Protein AF-A0A380CPN0-F1 (afdb_monomer_lite)

Sequence (236 aa):
MAILFAPNIGWKDKKPVVTLGSAYDQLNDTEKYIRPLQRKGIKVLVSFLGAMQNYNMEEIEKISLQIRQIVVRYGLDGINFDDEYQSYDGIDMPVENNYSYTMLIKRCKELMPDKIVSFYNIGTTPQVANGVTPGDYLDYAWQAYYGSYYAPSVPGLTDKKKLGPGAAWIPAAGGQGGNVTDVYTAENIARRTIQDGYGVMVFYDLTATAQMTWMERVGKALYNDDVITIEDPYRL

InterPro domains:
  IPR001579 Glycosyl hydrolase family 18, active site [PS01095] (76-84)
  IPR017853 Glycoside hydrolase superfamily [SSF51445] (5-208)

Secondary structure (DSSP, 8-state):
-EEEEEEEEEEETTEEEEE--GGGGGGG-HHHHTHHHHHTT--EEEEEEE--SS--HHHHHHHHHHHHHHHHHHT-SEEEEE--S---TTSSPPPP-SSHHHHHHHHHHHH-TTSEEEEEE-SPPP--BTTB-GGGT-SEEEE--TTEE-----TT---GGGEE-EEEEPPPTT--SS-PPPHHHHHHHHHHHHHTT---EEEE---SS--HHHHHHHHHHHHSS-------TT--

Organism: Sphingobacterium spiritivorum (NCBI:txid258)

Structure (mmCIF, N/CA/C/O backbone):
data_AF-A0A380CPN0-F1
#
_entry.id   AF-A0A380CPN0-F1
#
loop_
_atom_site.group_PDB
_atom_site.id
_atom_site.type_symbol
_atom_site.label_atom_id
_atom_site.label_alt_id
_atom_site.label_comp_id
_atom_site.label_asym_id
_atom_site.label_entity_id
_atom_site.label_seq_id
_atom_site.pdbx_PDB_ins_code
_atom_site.Cartn_x
_atom_site.Cartn_y
_atom_site.Cartn_z
_atom_site.occupancy
_atom_site.B_iso_or_equiv
_atom_site.auth_seq_id
_atom_site.auth_comp_id
_atom_site.auth_asym_id
_atom_site.auth_atom_id
_atom_site.pdbx_PDB_model_num
ATOM 1 N N . MET A 1 1 ? 0.080 -1.829 -10.491 1.00 96.06 1 MET A N 1
ATOM 2 C CA . MET A 1 1 ? -0.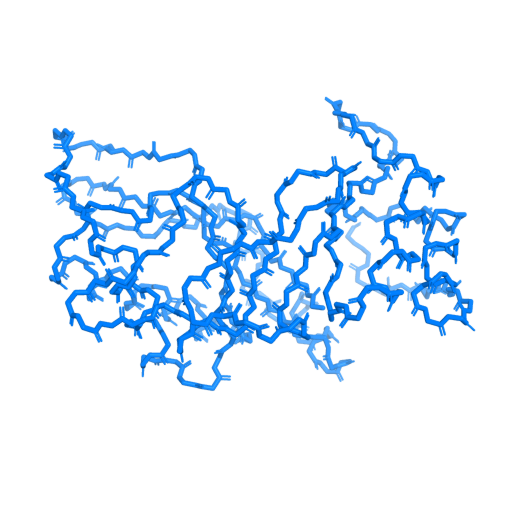679 -0.789 -9.758 1.00 96.06 1 MET A CA 1
ATOM 3 C C . MET A 1 1 ? 0.200 0.447 -9.667 1.00 96.06 1 MET A C 1
ATOM 5 O O . MET A 1 1 ? 1.413 0.281 -9.688 1.00 96.06 1 MET A O 1
ATOM 9 N N . ALA A 1 2 ? -0.381 1.640 -9.590 1.00 96.69 2 ALA A N 1
ATOM 10 C CA . ALA A 1 2 ? 0.321 2.887 -9.284 1.00 96.69 2 ALA A CA 1
ATOM 11 C C . ALA A 1 2 ? -0.183 3.417 -7.935 1.00 96.69 2 ALA A C 1
ATOM 13 O O . ALA A 1 2 ? -1.371 3.285 -7.640 1.00 96.69 2 ALA A O 1
ATOM 14 N N . ILE A 1 3 ? 0.703 3.983 -7.116 1.00 97.19 3 ILE A N 1
ATOM 15 C CA . ILE A 1 3 ? 0.363 4.459 -5.770 1.00 97.19 3 ILE A CA 1
ATOM 16 C C . ILE A 1 3 ? 0.800 5.916 -5.640 1.00 97.19 3 ILE A C 1
ATOM 18 O O . ILE A 1 3 ? 1.970 6.237 -5.822 1.00 97.19 3 ILE A O 1
ATOM 22 N N . LEU A 1 4 ? -0.155 6.790 -5.334 1.00 95.56 4 LEU A N 1
ATOM 23 C CA . LEU A 1 4 ? 0.072 8.200 -5.038 1.00 95.56 4 LEU A CA 1
ATOM 24 C C . LEU A 1 4 ? 0.583 8.318 -3.597 1.00 95.56 4 LEU A C 1
ATOM 26 O O . LEU A 1 4 ? -0.110 7.898 -2.670 1.00 95.56 4 LEU A O 1
ATOM 30 N N . PHE A 1 5 ? 1.783 8.860 -3.412 1.00 93.50 5 PHE A N 1
ATOM 31 C CA . PHE A 1 5 ? 2.477 8.883 -2.123 1.00 93.50 5 PHE A CA 1
ATOM 32 C C . PHE A 1 5 ? 2.781 10.326 -1.677 1.00 93.50 5 PHE A C 1
ATOM 34 O O . PHE A 1 5 ? 3.418 11.064 -2.421 1.00 93.50 5 PHE A O 1
ATOM 41 N N . ALA A 1 6 ? 2.340 10.820 -0.513 1.00 93.25 6 ALA A N 1
ATOM 42 C CA . ALA A 1 6 ? 1.305 10.291 0.389 1.00 93.25 6 ALA A CA 1
ATOM 43 C C . ALA A 1 6 ? 0.586 11.446 1.133 1.00 93.25 6 ALA A C 1
ATOM 45 O O . ALA A 1 6 ? 1.263 12.391 1.543 1.00 93.25 6 ALA A O 1
ATOM 46 N N . PRO A 1 7 ? -0.751 11.427 1.332 1.00 94.25 7 PRO A N 1
ATOM 47 C CA . PRO A 1 7 ? -1.408 12.221 2.367 1.00 94.25 7 PRO A CA 1
ATOM 48 C C . PRO A 1 7 ? -1.082 11.665 3.757 1.00 94.25 7 PRO A C 1
ATOM 50 O O . PRO A 1 7 ? -0.799 10.475 3.908 1.00 94.25 7 PRO A O 1
ATOM 53 N N . ASN A 1 8 ? -1.185 12.507 4.783 1.00 94.94 8 ASN A N 1
ATOM 54 C CA . ASN A 1 8 ? -0.845 12.128 6.150 1.00 94.94 8 ASN A CA 1
ATOM 55 C C . ASN A 1 8 ? -2.067 11.757 6.988 1.00 94.94 8 ASN A C 1
ATOM 57 O O . ASN A 1 8 ? -3.111 12.399 6.877 1.00 94.94 8 ASN A O 1
ATOM 61 N N . ILE A 1 9 ? -1.911 10.767 7.862 1.00 94.62 9 ILE A N 1
ATOM 62 C CA . ILE A 1 9 ? -2.898 10.342 8.859 1.00 94.62 9 ILE A CA 1
ATOM 63 C C . ILE A 1 9 ? -2.332 10.580 10.269 1.00 94.62 9 ILE A C 1
ATOM 65 O O . ILE A 1 9 ? -1.181 10.249 10.552 1.00 94.62 9 ILE A O 1
ATOM 69 N N . GLY A 1 10 ? -3.105 11.212 11.151 1.00 92.69 10 GLY A N 1
ATOM 70 C CA . GLY A 1 10 ? -2.618 11.585 12.482 1.00 92.69 10 GLY A CA 1
ATOM 71 C C . GLY A 1 10 ? -3.649 12.360 13.290 1.00 92.69 10 GLY A C 1
ATOM 72 O O . GLY A 1 10 ? -4.854 12.134 13.143 1.00 92.69 10 GLY A O 1
ATOM 73 N N . TRP A 1 11 ? -3.181 13.284 14.130 1.00 91.44 11 TRP A N 1
ATOM 74 C CA . TRP A 1 11 ? -4.029 14.155 14.944 1.00 91.44 11 TRP A CA 1
ATOM 75 C C . TRP A 1 11 ? -3.772 15.624 14.644 1.00 91.44 11 TRP A C 1
ATOM 77 O O . TRP A 1 11 ? -2.662 16.036 14.326 1.00 91.44 11 TRP A O 1
ATOM 87 N N . LYS A 1 12 ? -4.833 16.418 14.761 1.00 88.75 12 LYS A N 1
ATOM 88 C CA . LYS A 1 12 ? -4.769 17.876 14.793 1.00 88.75 12 LYS A CA 1
ATOM 89 C C . LYS A 1 12 ? -5.867 18.394 15.703 1.00 88.75 12 LYS A C 1
ATOM 91 O O . LYS A 1 12 ? -7.006 17.934 15.615 1.00 88.75 12 LYS A O 1
ATOM 96 N N . ASP A 1 13 ? -5.535 19.333 16.584 1.00 87.00 13 ASP A N 1
ATOM 97 C CA . ASP A 1 13 ? -6.487 19.946 17.522 1.00 87.00 13 ASP A CA 1
ATOM 98 C C . ASP A 1 13 ? -7.316 18.901 18.299 1.00 87.00 13 ASP A C 1
ATOM 100 O O . ASP A 1 13 ? -8.536 19.020 18.447 1.00 87.00 13 ASP A O 1
ATOM 104 N N . LYS A 1 14 ? -6.646 17.841 18.774 1.00 85.06 14 LYS A N 1
ATOM 105 C CA . LYS A 1 14 ? -7.250 16.705 19.496 1.00 85.06 14 LYS A CA 1
ATOM 106 C C . LYS A 1 14 ? -8.240 15.857 18.699 1.00 85.06 14 LYS A C 1
ATOM 108 O O . LYS A 1 14 ? -9.089 15.191 19.287 1.00 85.06 14 LYS A O 1
ATOM 113 N N . LYS A 1 15 ? -8.158 15.870 17.367 1.00 89.75 15 LYS A N 1
ATOM 114 C CA . LYS A 1 15 ? -9.038 15.083 16.495 1.00 89.75 15 LYS A CA 1
ATOM 115 C C . LYS A 1 15 ? -8.236 14.277 15.475 1.00 89.75 15 LYS A C 1
ATOM 117 O O . LYS A 1 15 ? -7.283 14.818 14.917 1.00 89.75 15 LYS A O 1
ATOM 122 N N . PRO A 1 16 ? -8.648 13.030 15.181 1.00 93.06 16 PRO A N 1
ATOM 123 C CA . PRO A 1 16 ? -8.080 12.260 14.083 1.00 93.06 16 PRO A CA 1
ATOM 124 C C . PRO A 1 16 ? -8.346 12.962 12.748 1.00 93.06 16 PRO A C 1
ATOM 126 O O . PRO A 1 16 ? -9.487 13.337 12.447 1.00 93.06 16 PRO A O 1
ATOM 129 N N . VAL A 1 17 ? -7.310 13.123 11.933 1.00 94.62 17 VAL A N 1
ATOM 130 C CA . VAL A 1 17 ? -7.398 13.844 10.661 1.00 94.62 17 VAL A CA 1
ATOM 131 C C . VAL A 1 17 ? -6.584 13.160 9.573 1.00 94.62 17 VAL A C 1
ATOM 133 O O . VAL A 1 17 ? -5.521 12.595 9.831 1.00 94.62 17 VAL A O 1
ATOM 136 N N . VAL A 1 18 ? -7.083 13.263 8.343 1.00 95.44 18 VAL A N 1
ATOM 137 C CA . VAL A 1 18 ? -6.313 12.995 7.131 1.00 95.44 18 VAL A CA 1
ATOM 138 C C . VAL A 1 18 ? -6.002 14.321 6.441 1.00 95.44 18 VAL A C 1
ATOM 140 O O . VAL A 1 18 ? -6.913 15.070 6.088 1.00 95.44 18 VAL A O 1
ATOM 143 N N . THR A 1 19 ? -4.720 14.621 6.242 1.00 93.56 19 THR A N 1
ATOM 144 C CA . THR A 1 19 ? -4.252 15.877 5.638 1.00 93.56 19 THR A CA 1
ATOM 145 C C . THR A 1 19 ? -3.663 15.618 4.259 1.00 93.56 19 THR A C 1
ATOM 147 O O . THR A 1 19 ? -2.769 14.790 4.105 1.00 93.56 19 THR A O 1
ATOM 150 N N . LEU A 1 20 ? -4.136 16.347 3.247 1.00 92.50 20 LEU A N 1
ATOM 151 C CA . LEU A 1 20 ? -3.548 16.331 1.909 1.00 92.50 20 LEU A CA 1
ATOM 152 C C . LEU A 1 20 ? -2.568 17.497 1.784 1.00 92.50 20 LEU A C 1
ATOM 154 O O . LEU A 1 20 ? -2.931 18.641 2.051 1.00 92.50 20 LEU A O 1
ATOM 158 N N . GLY A 1 21 ? -1.339 17.210 1.356 1.00 87.19 21 GLY A N 1
ATOM 159 C CA . GLY A 1 21 ? -0.391 18.251 0.961 1.00 87.19 21 GLY A CA 1
ATOM 160 C C . GLY A 1 21 ? -0.808 18.933 -0.347 1.00 87.19 21 GLY A C 1
ATOM 161 O O . GLY A 1 21 ? -1.547 18.358 -1.146 1.00 87.19 21 GLY A O 1
ATOM 162 N N . SER A 1 22 ? -0.278 20.129 -0.610 1.00 85.94 22 SER A N 1
ATOM 163 C CA . SER A 1 22 ? -0.600 20.924 -1.811 1.00 85.94 22 SER A CA 1
ATOM 164 C C . SER A 1 22 ? -0.268 20.227 -3.136 1.00 85.94 22 SER A C 1
ATOM 166 O O . SER A 1 22 ? -0.878 20.517 -4.161 1.00 85.94 22 SER A O 1
ATOM 168 N N . ALA A 1 23 ? 0.645 19.250 -3.140 1.00 81.06 23 ALA A N 1
ATOM 169 C CA . ALA A 1 23 ? 0.915 18.419 -4.316 1.00 81.06 23 ALA A CA 1
ATOM 170 C C . ALA A 1 23 ? -0.345 17.689 -4.833 1.00 81.06 23 ALA A C 1
ATOM 172 O O . ALA A 1 23 ? -0.479 17.455 -6.033 1.00 81.06 23 ALA A O 1
ATOM 173 N N . TYR A 1 24 ? -1.305 17.386 -3.951 1.00 85.44 24 TYR A N 1
ATOM 174 C CA . TYR A 1 24 ? -2.569 16.745 -4.318 1.00 85.44 24 TYR A CA 1
ATOM 175 C C . TYR A 1 24 ? -3.557 17.705 -4.992 1.00 85.44 24 TYR A C 1
ATOM 177 O O . TYR A 1 24 ? -4.503 17.238 -5.624 1.00 85.44 24 TYR A O 1
ATOM 185 N N . ASP A 1 25 ? -3.338 19.023 -4.939 1.00 83.06 25 ASP A N 1
ATOM 186 C CA . ASP A 1 25 ? -4.214 19.989 -5.612 1.00 83.06 25 ASP A CA 1
ATOM 187 C C . ASP A 1 25 ? -4.191 19.809 -7.134 1.00 83.06 25 ASP A C 1
ATOM 189 O O . ASP A 1 25 ? -5.211 19.996 -7.802 1.00 83.06 25 ASP A O 1
ATOM 193 N N . GLN A 1 26 ? -3.055 19.371 -7.685 1.00 79.12 26 GLN A N 1
ATOM 194 C CA . GLN A 1 26 ? -2.929 19.050 -9.108 1.00 79.12 26 GLN A CA 1
ATOM 195 C C . GLN A 1 26 ? -3.799 17.851 -9.505 1.00 79.12 26 GLN A C 1
ATOM 197 O O . GLN A 1 26 ? -4.295 17.793 -10.629 1.00 79.12 26 GLN A O 1
ATOM 202 N N . LEU A 1 27 ? -4.060 16.927 -8.574 1.00 83.62 27 LEU A N 1
ATOM 203 C CA . LEU A 1 27 ? -4.888 15.744 -8.811 1.00 83.62 27 LEU A CA 1
ATOM 204 C C . LEU A 1 27 ? -6.387 16.056 -8.886 1.00 83.62 27 LEU A C 1
ATOM 206 O O . LEU A 1 27 ? -7.169 15.160 -9.199 1.00 83.62 27 LEU A O 1
ATOM 210 N N . ASN A 1 28 ? -6.808 17.309 -8.662 1.00 87.94 28 ASN A N 1
ATOM 211 C CA . ASN A 1 28 ? -8.177 17.727 -8.977 1.00 87.94 28 ASN A CA 1
ATOM 212 C C . ASN A 1 28 ? -8.496 17.529 -10.473 1.00 87.94 28 ASN A C 1
ATOM 214 O O . ASN A 1 28 ? -9.639 17.223 -10.812 1.00 87.94 28 ASN A O 1
ATOM 218 N N . ASP A 1 29 ? -7.494 17.612 -11.358 1.00 91.62 29 ASP A N 1
ATOM 219 C CA . ASP A 1 29 ? -7.625 17.210 -12.763 1.00 91.62 29 ASP A CA 1
ATOM 220 C C . ASP A 1 29 ? -7.400 15.695 -12.927 1.00 91.62 29 ASP A C 1
ATOM 222 O O . ASP A 1 29 ? -6.393 15.211 -13.455 1.00 91.62 29 ASP A O 1
ATOM 226 N N . THR A 1 30 ? -8.357 14.915 -12.418 1.00 93.75 30 THR A N 1
ATOM 227 C CA . THR A 1 30 ? -8.285 13.444 -12.461 1.00 93.75 30 THR A CA 1
ATOM 228 C C . THR A 1 30 ? -8.258 12.898 -13.892 1.00 93.75 30 THR A C 1
ATOM 230 O O . THR A 1 30 ? -7.653 11.851 -14.130 1.00 93.75 30 THR A O 1
ATOM 233 N N . GLU A 1 31 ? -8.867 13.602 -14.851 1.00 93.94 31 GLU A N 1
ATOM 234 C CA . GLU A 1 31 ? -8.880 13.223 -16.268 1.00 93.94 31 GLU A CA 1
ATOM 235 C C . GLU A 1 31 ? -7.498 13.319 -16.910 1.00 93.94 31 GLU A C 1
ATOM 237 O O . GLU A 1 31 ? -7.186 12.530 -17.804 1.00 93.94 31 GLU A O 1
ATOM 242 N N . LYS A 1 32 ? -6.650 14.222 -16.414 1.00 91.06 32 LYS A N 1
ATOM 243 C CA . LYS A 1 32 ? -5.259 14.333 -16.843 1.00 91.06 32 LYS A CA 1
ATOM 244 C C . LYS A 1 32 ? -4.337 13.330 -16.151 1.00 91.06 32 LYS A C 1
ATOM 246 O O . LYS A 1 32 ? -3.542 12.691 -16.829 1.00 91.06 32 LYS A O 1
ATOM 251 N N . TYR A 1 33 ? -4.428 13.168 -14.828 1.00 90.69 33 TYR A N 1
ATOM 252 C CA . T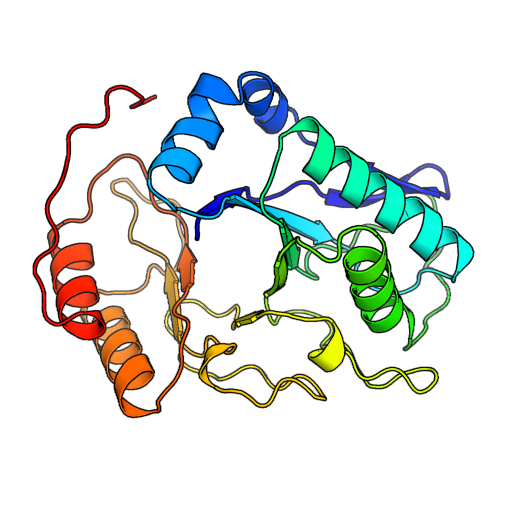YR A 1 33 ? -3.388 12.446 -14.067 1.00 90.69 33 TYR A CA 1
ATOM 253 C C . TYR A 1 33 ? -3.749 11.019 -13.631 1.00 90.69 33 TYR A C 1
ATOM 255 O O . TYR A 1 33 ? -2.854 10.225 -13.355 1.00 90.69 33 TYR A O 1
ATOM 263 N N . ILE A 1 34 ? -5.036 10.664 -13.559 1.00 94.19 34 ILE 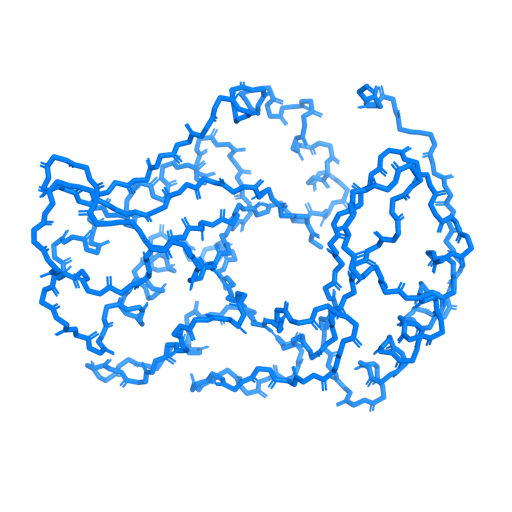A N 1
ATOM 264 C CA . ILE A 1 34 ? -5.484 9.381 -12.980 1.00 94.19 34 ILE A CA 1
ATOM 265 C C . ILE A 1 34 ? -6.179 8.514 -14.031 1.00 94.19 34 ILE A C 1
ATOM 267 O O . ILE A 1 34 ? -5.814 7.355 -14.247 1.00 94.19 34 ILE A O 1
ATOM 271 N N . ARG A 1 35 ? -7.178 9.068 -14.721 1.00 95.69 35 ARG A N 1
ATOM 272 C CA . ARG A 1 35 ? -8.028 8.329 -15.667 1.00 95.69 35 ARG A CA 1
ATOM 273 C C . ARG A 1 35 ? -7.255 7.707 -16.834 1.00 95.69 35 ARG A C 1
ATOM 275 O O . ARG A 1 35 ? -7.623 6.595 -17.215 1.00 95.69 35 ARG A O 1
ATOM 282 N N . PRO A 1 36 ? -6.188 8.318 -17.390 1.00 94.00 36 PRO A N 1
ATOM 283 C CA . PRO A 1 36 ? -5.412 7.680 -18.451 1.00 94.00 36 PRO A CA 1
ATOM 284 C C . PRO A 1 36 ? -4.770 6.359 -18.006 1.00 94.00 36 PRO A C 1
ATOM 286 O O . PRO A 1 36 ? -4.762 5.397 -18.774 1.00 94.00 36 PRO A O 1
ATOM 289 N N . LEU A 1 37 ? -4.307 6.272 -16.753 1.00 94.81 37 LEU A N 1
ATOM 290 C CA . LEU A 1 37 ? -3.768 5.035 -16.177 1.00 94.81 37 LEU A CA 1
ATOM 291 C C . LEU A 1 37 ? -4.876 3.989 -15.996 1.00 94.81 37 LEU A C 1
ATOM 293 O O . LEU A 1 37 ? -4.740 2.850 -16.445 1.00 94.81 37 LEU A O 1
ATOM 297 N N . GLN A 1 38 ? -6.009 4.392 -15.419 1.00 97.25 38 GLN A N 1
ATOM 298 C CA . GLN A 1 38 ? -7.143 3.494 -15.171 1.00 97.25 38 GLN A CA 1
ATOM 299 C C . GLN A 1 38 ? -7.746 2.928 -16.461 1.00 97.25 38 GLN A C 1
ATOM 301 O O . GLN A 1 38 ? -8.064 1.741 -16.517 1.00 97.25 38 GLN A O 1
ATOM 306 N N . ARG A 1 39 ? -7.847 3.733 -17.529 1.00 96.75 39 ARG A N 1
ATOM 307 C CA . ARG A 1 39 ? -8.299 3.283 -18.863 1.00 96.75 39 ARG A CA 1
ATOM 308 C C . ARG A 1 39 ? -7.370 2.232 -19.477 1.00 96.75 39 ARG A C 1
ATOM 310 O O . ARG A 1 39 ? -7.842 1.382 -20.223 1.00 96.75 39 ARG A O 1
ATOM 317 N N . LYS A 1 40 ? -6.078 2.248 -19.129 1.00 95.69 40 LYS A N 1
ATOM 318 C CA . LYS A 1 40 ? -5.097 1.205 -19.486 1.00 95.69 40 LYS A CA 1
ATOM 319 C C . LYS A 1 40 ? -5.151 -0.018 -18.553 1.00 95.69 40 LYS A C 1
ATOM 321 O O . LYS A 1 40 ? -4.323 -0.913 -18.671 1.00 95.69 40 LYS A O 1
ATOM 326 N N . GLY A 1 41 ? -6.095 -0.063 -17.611 1.00 97.38 41 GLY A N 1
ATOM 327 C CA . GLY A 1 41 ? -6.241 -1.145 -16.634 1.00 97.38 41 GLY A CA 1
ATOM 328 C C . GLY A 1 41 ? -5.326 -1.028 -15.409 1.00 97.38 41 GLY A C 1
ATOM 329 O O . GLY A 1 41 ? -5.360 -1.900 -14.539 1.00 97.38 41 GLY A O 1
ATOM 330 N N . ILE A 1 42 ? -4.533 0.043 -15.293 1.00 98.19 42 ILE A N 1
ATOM 331 C CA . ILE A 1 42 ? -3.658 0.268 -14.138 1.00 98.19 42 ILE A CA 1
ATOM 332 C C . ILE A 1 42 ? -4.505 0.790 -12.979 1.00 98.19 42 ILE A C 1
ATOM 334 O O . ILE A 1 42 ? -5.051 1.888 -13.044 1.00 98.19 42 ILE A O 1
ATOM 338 N N . LYS A 1 43 ? -4.583 0.015 -11.895 1.00 98.69 43 LYS A N 1
ATOM 339 C CA . LYS A 1 43 ? -5.217 0.462 -10.648 1.00 98.69 43 LYS A CA 1
ATOM 340 C C . LYS A 1 43 ? -4.389 1.565 -9.999 1.00 98.69 43 LYS A C 1
ATOM 342 O O . LYS A 1 43 ? -3.176 1.384 -9.855 1.00 98.69 43 LYS A O 1
ATOM 347 N N . VAL A 1 44 ? -5.040 2.655 -9.602 1.00 98.50 44 VAL A N 1
ATOM 348 C CA . VAL A 1 44 ? -4.425 3.812 -8.941 1.00 98.50 44 VAL A CA 1
ATOM 349 C C . VAL A 1 44 ? -4.903 3.888 -7.494 1.00 98.50 44 VAL A C 1
ATOM 351 O O . VAL A 1 44 ? -6.092 4.062 -7.232 1.00 98.50 44 VAL A O 1
ATOM 354 N N . LEU A 1 45 ? -3.973 3.743 -6.556 1.00 98.56 45 LEU A N 1
ATOM 355 C CA . LEU A 1 45 ? -4.215 3.795 -5.116 1.00 98.56 45 LEU A CA 1
ATOM 356 C C . LEU A 1 45 ? -3.615 5.080 -4.534 1.00 98.56 45 LEU A C 1
ATOM 358 O O . LEU A 1 45 ? -2.786 5.732 -5.168 1.00 98.56 45 LEU A O 1
ATOM 362 N N . VAL A 1 46 ? -3.984 5.412 -3.301 1.00 97.94 46 VAL A N 1
ATOM 363 C CA . VAL A 1 46 ? -3.307 6.432 -2.486 1.00 97.94 46 VAL A CA 1
ATOM 364 C C . VAL A 1 46 ? -2.711 5.793 -1.235 1.00 97.94 46 VAL A C 1
ATOM 366 O O . VAL A 1 46 ? -3.384 5.005 -0.576 1.00 97.94 46 VAL A O 1
ATOM 369 N N . SER A 1 47 ? -1.456 6.107 -0.919 1.00 97.62 47 SER A N 1
ATOM 370 C CA . SER A 1 47 ? -0.814 5.683 0.328 1.00 97.62 47 SER A CA 1
ATOM 371 C C . SER A 1 47 ? -1.067 6.708 1.420 1.00 97.62 47 SER A C 1
ATOM 373 O O . SER A 1 47 ? -0.777 7.878 1.204 1.00 97.62 47 SER A O 1
ATOM 375 N N . PHE A 1 48 ? -1.573 6.287 2.575 1.00 97.31 48 PHE A N 1
ATOM 376 C CA . PHE A 1 48 ? -1.668 7.123 3.769 1.00 97.31 48 PHE A CA 1
ATOM 377 C C . PHE A 1 48 ? -0.464 6.864 4.664 1.00 97.31 48 PHE A C 1
ATOM 379 O O . PHE A 1 48 ? -0.227 5.717 5.038 1.00 97.31 48 PHE A O 1
ATOM 386 N N . LEU A 1 49 ? 0.262 7.932 4.992 1.00 96.06 49 LEU A N 1
ATOM 387 C CA . LEU A 1 49 ? 1.492 7.904 5.780 1.00 96.06 49 LEU A CA 1
ATOM 388 C C . LEU A 1 49 ? 1.255 8.502 7.168 1.00 96.06 49 LEU A C 1
ATOM 390 O O . LEU A 1 49 ? 0.769 9.632 7.272 1.00 96.06 49 LEU A O 1
ATOM 394 N N . GLY A 1 50 ? 1.599 7.791 8.232 1.00 93.69 50 GLY A N 1
ATOM 395 C CA . GLY A 1 50 ? 1.467 8.307 9.594 1.00 93.69 50 GLY A CA 1
ATOM 396 C C . GLY A 1 50 ? 0.978 7.254 10.570 1.00 93.69 50 GLY A C 1
ATOM 397 O O . GLY A 1 50 ? 1.270 6.075 10.430 1.00 93.69 50 GLY A O 1
ATOM 398 N N . ALA A 1 51 ? 0.219 7.679 11.576 1.00 90.06 51 ALA A N 1
ATOM 399 C CA . ALA A 1 51 ? -0.243 6.772 12.617 1.00 90.06 51 ALA A CA 1
ATOM 400 C C . ALA A 1 51 ? -1.363 5.847 12.138 1.00 90.06 51 ALA A C 1
ATOM 402 O O . ALA A 1 51 ? -2.435 6.302 11.743 1.00 90.06 51 ALA A O 1
ATOM 403 N N . MET A 1 52 ? -1.135 4.539 12.256 1.00 92.00 52 MET A N 1
ATOM 404 C CA . MET A 1 52 ? -2.159 3.510 12.021 1.00 92.00 52 MET A CA 1
ATOM 405 C C . MET A 1 52 ? -2.754 2.944 13.315 1.00 92.00 52 MET A C 1
ATOM 407 O O . MET A 1 52 ? -3.657 2.104 13.278 1.00 92.00 52 MET A O 1
ATOM 411 N N . GLN A 1 53 ? -2.247 3.395 14.465 1.00 90.81 53 GLN A N 1
ATOM 412 C CA . GLN A 1 53 ? -2.585 2.868 15.781 1.00 90.81 53 GLN A CA 1
ATOM 413 C C . GLN A 1 53 ? -3.170 3.917 16.729 1.00 90.81 53 GLN A C 1
ATOM 415 O O . GLN A 1 53 ? -3.188 5.106 16.440 1.00 90.81 53 GLN A O 1
ATOM 420 N N . ASN A 1 54 ? -3.619 3.453 17.897 1.00 92.44 54 ASN A N 1
ATOM 421 C CA . ASN A 1 54 ? -4.018 4.264 19.049 1.00 92.44 54 ASN A CA 1
ATOM 422 C C . ASN A 1 54 ? -5.261 5.140 18.829 1.00 92.44 54 ASN A C 1
ATOM 424 O O . ASN A 1 54 ? -5.496 6.100 19.555 1.00 92.44 54 ASN A O 1
ATOM 428 N N . TYR A 1 55 ? -6.104 4.751 17.872 1.00 94.38 55 TYR A N 1
ATOM 429 C CA . TYR A 1 55 ? -7.454 5.284 17.703 1.00 94.38 55 TYR A CA 1
ATOM 430 C C . TYR A 1 55 ? -8.476 4.435 18.461 1.00 94.38 55 TYR A C 1
ATOM 432 O O . TYR A 1 55 ? -8.418 3.201 18.429 1.00 94.38 55 TYR A O 1
ATOM 440 N N . ASN A 1 56 ? -9.445 5.074 19.108 1.00 95.25 56 ASN A N 1
ATOM 441 C CA . ASN A 1 56 ? -10.645 4.395 19.596 1.00 95.25 56 ASN A CA 1
ATOM 442 C C . ASN A 1 56 ? -11.652 4.154 18.449 1.00 95.25 56 ASN A C 1
ATOM 444 O O . ASN A 1 56 ? -11.500 4.670 17.344 1.00 95.25 56 ASN A O 1
ATOM 448 N N . MET A 1 57 ? -12.714 3.383 18.695 1.00 96.62 57 MET A N 1
ATOM 449 C CA . MET A 1 57 ? -13.685 3.015 17.649 1.00 96.62 57 MET A CA 1
ATOM 450 C C . MET A 1 57 ? -14.391 4.215 16.988 1.00 96.62 57 MET A C 1
ATOM 452 O O . MET A 1 57 ? -14.679 4.169 15.793 1.00 96.62 57 MET A O 1
ATOM 456 N N . GLU A 1 58 ? -14.652 5.295 17.731 1.00 96.69 58 GLU A N 1
ATOM 457 C CA . GLU A 1 58 ? -15.250 6.517 17.177 1.00 96.69 58 GLU A CA 1
ATOM 458 C C . GLU A 1 58 ? -14.256 7.262 16.273 1.00 96.69 58 GLU A C 1
ATOM 460 O O . GLU A 1 58 ? -14.619 7.799 15.226 1.00 96.69 58 GLU A O 1
ATOM 465 N N . GLU A 1 59 ? -12.982 7.286 16.655 1.00 96.69 59 GLU A N 1
ATOM 466 C CA . GLU A 1 59 ? -11.913 7.892 15.863 1.00 96.69 59 GLU A CA 1
ATOM 467 C C . GLU A 1 59 ? -11.627 7.097 14.587 1.00 96.69 59 GLU A C 1
ATOM 469 O O . GLU A 1 59 ? -11.470 7.695 13.521 1.00 96.69 59 GLU A O 1
ATOM 474 N N . ILE A 1 60 ? -11.661 5.764 14.671 1.00 97.94 60 ILE A N 1
ATOM 475 C CA . ILE A 1 60 ? -11.560 4.862 13.517 1.00 97.94 60 ILE A CA 1
ATOM 476 C C . ILE A 1 60 ? -12.688 5.136 12.523 1.00 97.94 60 ILE A C 1
ATOM 478 O O . ILE A 1 60 ? -12.436 5.219 11.321 1.00 97.94 60 ILE A O 1
ATOM 482 N N . GLU A 1 61 ? -13.921 5.330 12.995 1.00 98.25 61 GLU A N 1
ATOM 483 C CA . GLU A 1 61 ? -15.039 5.700 12.122 1.00 98.25 61 GLU A CA 1
ATOM 484 C C . GLU A 1 61 ? -14.755 7.015 11.385 1.00 98.25 61 GLU A C 1
ATOM 486 O O . GLU A 1 61 ? -14.839 7.085 10.156 1.00 98.25 61 GLU A O 1
ATOM 491 N N . LYS A 1 62 ? -14.359 8.056 12.125 1.00 97.94 62 LYS A N 1
ATOM 492 C CA . LYS A 1 62 ? -14.080 9.386 11.563 1.00 97.94 62 LYS A CA 1
ATOM 493 C C . LYS A 1 62 ? -12.956 9.355 10.533 1.00 97.94 62 LYS A C 1
ATOM 495 O O . LYS A 1 62 ? -13.073 9.999 9.490 1.00 97.94 62 LYS A O 1
ATOM 500 N N . ILE A 1 63 ? -11.867 8.643 10.815 1.00 97.62 63 ILE A N 1
ATOM 501 C CA . ILE A 1 63 ? -10.700 8.605 9.930 1.00 97.62 63 ILE A CA 1
ATOM 502 C C . ILE A 1 63 ? -10.975 7.754 8.686 1.00 97.62 63 ILE A C 1
ATOM 504 O O . ILE A 1 63 ? -10.654 8.171 7.574 1.00 97.62 63 ILE A O 1
ATOM 508 N N . SER A 1 64 ? -11.702 6.641 8.832 1.00 98.50 64 SER A N 1
ATOM 509 C CA . SER A 1 64 ? -12.105 5.790 7.702 1.00 98.50 64 SER A CA 1
ATOM 510 C C . SER A 1 64 ? -13.049 6.523 6.742 1.00 98.50 64 SER A C 1
ATOM 512 O O . SER A 1 64 ? -12.951 6.370 5.522 1.00 98.50 64 SER A O 1
ATOM 514 N N . LEU A 1 65 ? -13.942 7.375 7.264 1.00 98.69 65 LEU A N 1
ATOM 515 C CA . LEU A 1 65 ? -14.804 8.225 6.439 1.00 98.69 65 LEU A CA 1
ATOM 516 C C . LEU A 1 65 ? -14.009 9.285 5.662 1.00 98.69 65 LEU A C 1
ATOM 518 O O . LEU A 1 65 ? -14.308 9.508 4.489 1.00 98.69 65 LEU A O 1
ATOM 522 N N . GLN A 1 66 ? -12.991 9.904 6.270 1.00 98.44 66 GLN A N 1
ATOM 523 C CA . GLN A 1 66 ? -12.093 10.846 5.581 1.00 98.44 66 GLN A CA 1
ATOM 524 C C . GLN A 1 66 ? -11.297 10.150 4.467 1.00 98.44 66 GLN A C 1
ATOM 526 O O . GLN A 1 66 ? -11.243 10.646 3.341 1.00 98.44 66 GLN A O 1
ATOM 531 N N . ILE A 1 67 ? -10.763 8.955 4.739 1.00 98.44 67 ILE A N 1
ATOM 532 C CA . ILE A 1 67 ? -10.094 8.111 3.739 1.00 98.44 67 ILE A CA 1
ATOM 533 C C . ILE A 1 67 ? -11.035 7.818 2.563 1.00 98.44 67 ILE A C 1
ATOM 535 O O . ILE A 1 67 ? -10.683 8.055 1.404 1.00 98.44 67 ILE A O 1
ATOM 539 N N . ARG A 1 68 ? -12.268 7.374 2.843 1.00 98.50 68 ARG A N 1
ATOM 540 C CA . ARG A 1 68 ? -13.278 7.123 1.805 1.00 98.50 68 ARG A CA 1
ATOM 541 C C . ARG A 1 68 ? -13.582 8.373 0.985 1.00 98.50 68 ARG A C 1
ATOM 543 O O . ARG A 1 68 ? -13.720 8.274 -0.232 1.00 98.50 68 ARG A O 1
ATOM 550 N N . GLN A 1 69 ? -13.696 9.540 1.618 1.00 97.94 69 GLN A N 1
ATOM 551 C CA . GLN A 1 69 ? -13.946 10.795 0.905 1.00 97.94 69 GLN A CA 1
ATOM 552 C C . GLN A 1 69 ? -12.848 11.094 -0.119 1.00 97.94 69 GLN A C 1
ATOM 554 O O . GLN A 1 69 ? -13.170 11.510 -1.228 1.00 97.94 69 GLN A O 1
ATOM 559 N N . ILE A 1 70 ? -11.579 10.830 0.202 1.00 97.12 70 ILE A N 1
ATOM 560 C CA . ILE A 1 70 ? -10.449 11.015 -0.723 1.00 97.12 70 ILE A CA 1
ATOM 561 C C . ILE A 1 70 ? -10.541 10.039 -1.897 1.00 97.12 70 ILE A C 1
ATOM 563 O O . ILE A 1 70 ? -10.455 10.458 -3.053 1.00 97.12 70 ILE A O 1
ATOM 567 N N . VAL A 1 71 ? -10.779 8.754 -1.615 1.00 98.00 71 VAL A N 1
ATOM 568 C CA . VAL A 1 71 ? -10.934 7.719 -2.652 1.00 98.00 71 VAL A CA 1
ATOM 569 C C . VAL A 1 71 ? -12.075 8.068 -3.606 1.00 98.00 71 VAL A C 1
ATOM 571 O O . VAL A 1 71 ? -11.901 7.999 -4.821 1.00 98.00 71 VAL A O 1
ATOM 574 N N . VAL A 1 72 ? -13.224 8.496 -3.076 1.00 97.50 72 VAL A N 1
ATOM 575 C CA . VAL A 1 72 ? -14.386 8.902 -3.879 1.00 97.50 72 VAL A CA 1
ATOM 576 C C . VAL A 1 72 ? -14.101 10.183 -4.663 1.00 97.50 72 VAL A C 1
ATOM 578 O O . VAL A 1 72 ? -14.376 10.221 -5.860 1.00 97.50 72 VAL A O 1
ATOM 581 N N . ARG A 1 73 ? -13.521 11.211 -4.028 1.00 95.25 73 ARG A N 1
ATOM 582 C CA . ARG A 1 73 ? -13.239 12.517 -4.651 1.00 95.25 73 ARG A CA 1
ATOM 583 C C . ARG A 1 73 ? -12.370 12.384 -5.897 1.00 95.25 73 ARG A C 1
ATOM 585 O O . ARG A 1 73 ? -12.669 13.014 -6.905 1.00 95.25 73 ARG A O 1
ATOM 592 N N . TYR A 1 74 ? -11.318 11.570 -5.833 1.00 96.06 74 TYR A N 1
ATOM 593 C CA . TYR A 1 74 ? -10.395 11.393 -6.958 1.00 96.06 74 TYR A CA 1
ATOM 594 C C . TYR A 1 74 ? -10.737 10.176 -7.839 1.00 96.06 74 TYR A C 1
ATOM 596 O O . TYR A 1 74 ? -10.155 9.983 -8.909 1.00 96.06 74 TYR A O 1
ATOM 604 N N . GLY A 1 75 ? -11.732 9.372 -7.449 1.00 97.00 75 GLY A N 1
ATOM 605 C CA . GLY A 1 75 ? -12.120 8.150 -8.154 1.00 97.00 75 GLY A CA 1
ATOM 606 C C . GLY A 1 75 ? -10.991 7.119 -8.184 1.00 97.00 75 GLY A C 1
ATOM 607 O O . GLY A 1 75 ? -10.649 6.616 -9.252 1.00 97.00 75 GLY A O 1
ATOM 608 N N . LEU A 1 76 ? -10.374 6.864 -7.030 1.00 98.25 76 LEU A N 1
ATOM 609 C CA . LEU A 1 76 ? -9.263 5.923 -6.879 1.00 98.25 76 LEU A CA 1
ATOM 610 C C . LEU A 1 76 ? -9.761 4.473 -6.789 1.00 98.25 76 LEU A C 1
ATOM 612 O O . LEU A 1 76 ? -10.921 4.197 -6.463 1.00 98.25 76 LEU A O 1
ATOM 616 N N . ASP A 1 77 ? -8.861 3.536 -7.069 1.00 98.88 77 ASP A N 1
ATOM 617 C CA . ASP A 1 77 ? -9.116 2.095 -7.003 1.00 98.88 77 ASP A CA 1
ATOM 618 C C . ASP A 1 77 ? -8.872 1.510 -5.607 1.00 98.88 77 ASP A C 1
ATOM 620 O O . ASP A 1 77 ? -9.271 0.376 -5.346 1.00 98.88 77 ASP A O 1
ATOM 624 N N . GLY A 1 78 ? -8.237 2.258 -4.702 1.00 98.75 78 GLY A N 1
ATOM 625 C CA . GLY A 1 78 ? -7.951 1.771 -3.360 1.00 98.75 78 GLY A CA 1
ATOM 626 C C . GLY A 1 78 ? -6.987 2.621 -2.553 1.00 98.75 78 GLY A C 1
ATOM 627 O O . GLY A 1 78 ? -6.671 3.759 -2.909 1.00 98.75 78 GLY A O 1
ATOM 628 N N . ILE A 1 79 ? -6.538 2.034 -1.452 1.00 98.75 79 ILE A N 1
ATOM 629 C CA . ILE A 1 79 ? -5.677 2.651 -0.451 1.00 98.75 79 ILE A CA 1
ATOM 630 C C . ILE A 1 79 ? -4.515 1.726 -0.105 1.00 98.75 79 ILE A C 1
ATOM 632 O O . ILE A 1 79 ? -4.650 0.503 -0.154 1.00 98.75 79 ILE A O 1
ATOM 636 N N . ASN A 1 80 ? -3.403 2.328 0.291 1.00 98.62 80 ASN A N 1
ATOM 637 C CA . ASN A 1 80 ? -2.283 1.670 0.939 1.00 98.62 80 ASN A CA 1
ATOM 638 C C . ASN A 1 80 ? -2.054 2.312 2.312 1.00 98.62 80 ASN A C 1
ATOM 640 O O . ASN A 1 80 ? -2.149 3.531 2.432 1.00 98.62 80 ASN A O 1
ATOM 644 N N . PHE A 1 81 ? -1.753 1.517 3.331 1.00 98.31 81 PHE A N 1
ATOM 645 C CA . PHE A 1 81 ? -1.341 2.026 4.637 1.00 98.31 81 PHE A CA 1
ATOM 646 C C . PHE A 1 81 ? 0.168 1.896 4.825 1.00 98.31 81 PHE A C 1
ATOM 648 O O . PHE A 1 81 ? 0.740 0.847 4.516 1.00 98.31 81 PHE A O 1
ATOM 655 N N . ASP A 1 82 ? 0.775 2.962 5.338 1.00 97.19 82 ASP A N 1
ATOM 656 C CA . ASP A 1 82 ? 2.199 3.096 5.624 1.00 97.19 82 ASP A CA 1
ATOM 657 C C . ASP A 1 82 ? 2.399 3.692 7.034 1.00 97.19 82 ASP A C 1
ATOM 659 O O . ASP A 1 82 ? 2.160 4.882 7.264 1.00 97.19 82 ASP A O 1
ATOM 663 N N . ASP A 1 83 ? 2.747 2.836 8.002 1.00 94.94 83 ASP A N 1
ATOM 664 C CA . ASP A 1 83 ? 2.846 3.181 9.431 1.00 94.94 83 ASP A CA 1
ATOM 665 C C . ASP A 1 83 ? 4.229 3.748 9.793 1.00 94.94 83 ASP A C 1
ATOM 667 O O . ASP A 1 83 ? 4.952 3.212 10.635 1.00 94.94 83 ASP A O 1
ATOM 671 N N . GLU A 1 84 ? 4.611 4.838 9.131 1.00 93.00 84 GLU A N 1
ATOM 672 C CA . GLU A 1 84 ? 5.834 5.593 9.407 1.00 93.00 84 GLU A CA 1
ATOM 673 C C . GLU A 1 84 ? 5.519 7.057 9.737 1.00 93.00 84 GLU A C 1
ATOM 675 O O . GLU A 1 84 ? 4.501 7.609 9.327 1.00 93.00 84 GLU A O 1
ATOM 680 N N . TYR A 1 85 ? 6.429 7.714 10.463 1.00 88.75 85 TYR A N 1
ATOM 681 C CA . TYR A 1 85 ? 6.353 9.151 10.776 1.00 88.75 85 TYR A CA 1
ATOM 682 C C . TYR A 1 85 ? 5.075 9.572 11.522 1.00 88.75 85 TYR A C 1
ATOM 684 O O . TYR A 1 85 ? 4.475 10.608 11.230 1.00 88.75 85 TYR A O 1
ATOM 692 N N . GLN A 1 86 ? 4.664 8.769 12.506 1.00 81.69 86 GLN A N 1
ATOM 693 C CA . GLN A 1 86 ? 3.514 9.066 13.359 1.00 81.69 86 GLN A CA 1
ATOM 694 C C . GLN A 1 86 ? 3.639 10.464 13.993 1.00 81.69 86 GLN A C 1
ATOM 696 O O . GLN A 1 86 ? 4.654 10.790 14.610 1.00 81.69 86 GLN A O 1
ATOM 701 N N . SER A 1 87 ? 2.592 11.280 13.858 1.00 75.88 87 SER A N 1
ATOM 702 C CA . SER A 1 87 ? 2.487 12.607 14.472 1.00 75.88 87 SER A CA 1
ATOM 703 C C . SER A 1 87 ? 1.235 12.667 15.340 1.00 75.88 87 SER A C 1
ATOM 705 O O . SER A 1 87 ? 0.129 12.368 14.886 1.00 75.88 87 SER A O 1
ATOM 707 N N . TYR A 1 88 ? 1.431 13.070 16.593 1.00 78.81 88 TYR A N 1
ATOM 708 C CA . TYR A 1 88 ? 0.406 13.197 17.629 1.00 78.81 88 TYR A CA 1
ATOM 709 C C . TYR A 1 88 ? 0.138 14.678 17.948 1.00 78.81 88 TYR A C 1
ATOM 711 O O . TYR A 1 88 ? -0.039 15.069 19.102 1.00 78.81 88 TYR A O 1
ATOM 719 N N . ASP A 1 89 ? 0.158 15.531 16.920 1.00 76.50 89 ASP A N 1
ATOM 720 C CA . ASP A 1 89 ? 0.135 16.982 17.085 1.00 76.50 89 ASP A CA 1
ATOM 721 C C . ASP A 1 89 ? -1.115 17.458 17.848 1.00 76.50 89 ASP A C 1
ATOM 723 O O . ASP A 1 89 ? -2.268 17.280 17.440 1.00 76.50 89 ASP A O 1
ATOM 727 N N . GLY A 1 90 ? -0.873 18.121 18.981 1.00 67.00 90 GLY A N 1
ATOM 728 C CA . GLY A 1 90 ? -1.918 18.720 19.808 1.00 67.00 90 GLY A CA 1
ATOM 729 C C . GLY A 1 90 ? -2.634 17.759 20.764 1.00 67.00 90 GLY A C 1
ATOM 730 O O . GLY A 1 90 ? -3.623 18.179 21.373 1.00 67.00 90 GLY A O 1
ATOM 731 N N . ILE A 1 91 ? -2.155 16.520 20.932 1.00 71.62 91 ILE A N 1
ATOM 732 C CA . ILE A 1 91 ? -2.586 15.592 21.994 1.00 71.62 91 ILE A CA 1
ATOM 733 C C . ILE A 1 91 ? -1.408 15.148 22.867 1.00 71.62 91 ILE A C 1
ATOM 735 O O . ILE A 1 91 ? -0.257 15.182 22.440 1.00 71.62 91 ILE A O 1
ATOM 739 N N . ASP A 1 92 ? -1.712 14.700 24.087 1.00 78.56 92 ASP A N 1
ATOM 740 C CA . ASP A 1 92 ? -0.809 13.795 24.803 1.00 78.56 92 ASP A CA 1
ATOM 741 C C . ASP A 1 92 ? -0.737 12.463 24.044 1.00 78.56 92 ASP A C 1
ATOM 743 O O . ASP A 1 92 ? -1.636 12.158 23.255 1.00 78.56 92 ASP A O 1
ATOM 747 N N . MET A 1 93 ? 0.303 11.658 24.293 1.00 80.62 93 MET A N 1
ATOM 748 C CA . MET A 1 93 ? 0.411 10.322 23.696 1.00 80.62 93 MET A CA 1
ATOM 749 C C . MET A 1 93 ? -0.924 9.574 23.841 1.00 80.62 93 MET A C 1
ATOM 751 O O . MET A 1 93 ? -1.425 9.442 24.965 1.00 80.62 93 MET A O 1
ATOM 755 N N . PRO A 1 94 ? -1.534 9.128 22.729 1.00 80.19 94 PRO A N 1
ATOM 756 C CA . PRO A 1 94 ? -2.828 8.478 22.797 1.00 80.19 94 PRO A CA 1
ATOM 757 C C . PRO A 1 94 ? -2.717 7.158 23.553 1.00 80.19 94 PRO A C 1
ATOM 759 O O . PRO A 1 94 ? -1.653 6.544 23.634 1.00 80.19 94 PRO A O 1
ATOM 762 N N . VAL A 1 95 ? -3.843 6.719 24.115 1.00 86.00 95 VAL A N 1
ATOM 763 C CA . VAL A 1 95 ? -3.895 5.464 24.865 1.00 86.00 95 VAL A CA 1
ATOM 764 C C . VAL A 1 95 ? -3.568 4.312 23.923 1.00 86.00 95 VAL A C 1
ATOM 766 O O . VAL A 1 95 ? -4.292 4.063 22.954 1.00 86.00 95 VAL A O 1
ATOM 769 N N . GLU A 1 96 ? -2.487 3.607 24.244 1.00 90.44 96 GLU A N 1
ATOM 770 C CA . GLU A 1 96 ? -2.037 2.465 23.465 1.00 90.44 96 GLU A CA 1
ATOM 771 C C . GLU A 1 96 ? -3.130 1.409 23.354 1.00 90.44 96 GLU A C 1
ATOM 773 O O . GLU A 1 96 ? -3.796 1.04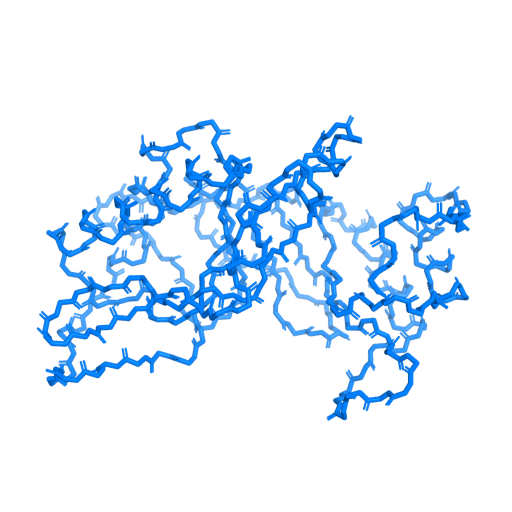7 24.331 1.00 90.44 96 GLU A O 1
ATOM 778 N N . ASN A 1 97 ? -3.310 0.886 22.145 1.00 92.56 97 ASN A N 1
ATOM 779 C CA . ASN A 1 97 ? -4.173 -0.260 21.941 1.00 92.56 97 ASN A CA 1
ATOM 780 C C . ASN A 1 97 ? -3.694 -1.143 20.787 1.00 92.56 97 ASN A C 1
ATOM 782 O O . ASN A 1 97 ? -3.110 -0.682 19.812 1.00 92.56 97 ASN A O 1
ATOM 786 N N . ASN A 1 98 ? -3.989 -2.437 20.887 1.00 92.19 98 ASN A N 1
ATOM 787 C CA . ASN A 1 98 ? -3.562 -3.446 19.918 1.00 92.19 98 ASN A CA 1
ATOM 788 C C . ASN A 1 98 ? -4.623 -3.772 18.851 1.00 92.19 98 ASN A C 1
ATOM 790 O O . ASN A 1 98 ? -4.397 -4.651 18.022 1.00 92.19 98 ASN A O 1
ATOM 794 N N . TYR A 1 99 ? -5.778 -3.097 18.871 1.00 96.12 99 TYR A N 1
ATOM 795 C CA . TYR A 1 99 ? -6.899 -3.392 17.973 1.00 96.12 99 TYR A CA 1
ATOM 796 C C . TYR A 1 99 ? -7.062 -2.377 16.842 1.00 96.12 99 TYR A C 1
ATOM 798 O O . TYR A 1 99 ? -7.609 -2.720 15.795 1.00 96.12 99 TYR A O 1
ATOM 806 N N . SER A 1 100 ? -6.615 -1.136 17.042 1.00 96.44 100 SER A N 1
ATOM 807 C CA . SER A 1 100 ? -6.909 0.004 16.164 1.00 96.44 100 SER A CA 1
ATOM 808 C C . SER A 1 100 ? -6.570 -0.251 14.705 1.00 96.44 100 SER A C 1
ATOM 810 O O . SER A 1 100 ? -7.438 -0.053 13.860 1.00 96.44 100 SER A O 1
ATOM 812 N N . TYR A 1 101 ? -5.373 -0.758 14.404 1.00 97.44 101 TYR A N 1
ATOM 813 C CA . TYR A 1 101 ? -4.967 -0.950 13.013 1.00 97.44 101 TYR A CA 1
ATOM 814 C C . TYR A 1 101 ? -5.849 -1.984 12.290 1.00 97.44 101 TYR A C 1
ATOM 816 O O . TYR A 1 101 ? -6.391 -1.725 11.216 1.00 97.44 101 TYR A O 1
ATOM 824 N N . THR A 1 102 ? -6.094 -3.136 12.912 1.00 98.50 102 THR A N 1
ATOM 825 C CA . THR A 1 102 ? -6.972 -4.171 12.341 1.00 98.50 102 THR A CA 1
ATOM 826 C C . THR A 1 102 ? -8.403 -3.672 12.173 1.00 98.50 102 THR A C 1
ATOM 828 O O . THR A 1 102 ? -9.037 -3.930 11.148 1.00 98.50 102 THR A O 1
ATOM 831 N N . MET A 1 103 ? -8.908 -2.904 13.140 1.00 98.62 103 MET A N 1
ATOM 832 C CA . MET A 1 103 ? -10.244 -2.320 13.057 1.00 98.62 103 MET A CA 1
ATOM 833 C C . MET A 1 103 ? -10.334 -1.212 11.996 1.00 98.62 103 MET A C 1
ATOM 835 O O . MET A 1 103 ? -11.361 -1.118 11.325 1.00 98.62 103 MET A O 1
ATOM 839 N N . LEU A 1 104 ? -9.269 -0.435 11.777 1.00 98.50 104 LEU A N 1
ATOM 840 C CA . LEU A 1 104 ? -9.158 0.550 10.695 1.00 98.50 104 LEU A CA 1
ATOM 841 C C . LEU A 1 104 ? -9.178 -0.121 9.317 1.00 98.50 104 LEU A C 1
ATOM 843 O O . LEU A 1 104 ? -9.980 0.258 8.464 1.00 98.50 104 LEU A O 1
ATOM 847 N N . ILE A 1 105 ? -8.363 -1.160 9.116 1.00 98.75 105 ILE A N 1
ATOM 848 C CA . ILE A 1 105 ? -8.342 -1.957 7.877 1.00 98.75 105 ILE A CA 1
ATOM 849 C C . ILE A 1 105 ? -9.737 -2.511 7.585 1.00 98.75 105 ILE A C 1
ATOM 851 O O . ILE A 1 105 ? -10.280 -2.294 6.497 1.00 98.75 105 ILE A O 1
ATOM 855 N N . LYS A 1 106 ? -10.340 -3.182 8.576 1.00 98.81 106 LYS A N 1
ATOM 856 C CA . LYS A 1 106 ? -11.697 -3.722 8.470 1.00 98.81 106 LYS A CA 1
ATOM 857 C C . LYS A 1 106 ? -12.686 -2.631 8.079 1.00 98.81 106 LYS A C 1
ATOM 859 O O . LYS A 1 106 ? -13.455 -2.812 7.135 1.00 98.81 106 LYS A O 1
ATOM 864 N N . ARG A 1 107 ? -12.662 -1.492 8.775 1.00 98.81 107 ARG A N 1
ATOM 865 C CA . ARG A 1 107 ? -13.650 -0.437 8.557 1.00 98.81 107 ARG A CA 1
ATOM 866 C C . ARG A 1 107 ? -13.519 0.207 7.179 1.00 98.81 107 ARG A C 1
ATOM 868 O O . ARG A 1 107 ? -14.536 0.410 6.516 1.00 98.81 107 ARG A O 1
ATOM 875 N N . CYS A 1 108 ? -12.300 0.470 6.714 1.00 98.75 108 CYS A N 1
ATOM 876 C CA . CYS A 1 108 ? -12.060 0.960 5.357 1.00 98.75 108 CYS A CA 1
ATOM 877 C C . CYS A 1 108 ? -12.563 -0.024 4.295 1.00 98.75 108 CYS A C 1
ATOM 879 O O . CYS A 1 108 ? -13.228 0.404 3.350 1.00 98.75 108 CYS A O 1
ATOM 881 N N . LYS A 1 109 ? -12.315 -1.329 4.468 1.00 98.75 109 LYS A N 1
ATOM 882 C CA . LYS A 1 109 ? -12.824 -2.361 3.554 1.00 98.75 109 LYS A CA 1
ATOM 883 C C . LYS A 1 109 ? -14.355 -2.432 3.558 1.00 98.75 109 LYS A C 1
ATOM 885 O O . LYS A 1 109 ? -14.954 -2.511 2.495 1.00 98.75 109 LYS A O 1
ATOM 890 N N . GLU A 1 110 ? -15.010 -2.341 4.714 1.00 98.75 110 GLU A N 1
ATOM 891 C CA . GLU A 1 110 ? -16.482 -2.326 4.797 1.00 98.75 110 GLU A CA 1
ATOM 892 C C . GLU A 1 110 ? -17.110 -1.093 4.139 1.00 98.75 110 GLU A C 1
ATOM 894 O O . GLU A 1 110 ? -18.167 -1.183 3.517 1.00 98.75 110 GLU A O 1
ATOM 899 N N . LEU A 1 111 ? -16.468 0.069 4.274 1.00 98.81 111 LEU A N 1
ATOM 900 C CA . LEU A 1 111 ? -16.913 1.316 3.650 1.00 98.81 111 LEU A CA 1
ATOM 901 C C . LEU A 1 111 ? -16.695 1.341 2.130 1.00 98.81 111 LEU A C 1
ATOM 903 O O . LEU A 1 111 ? -17.328 2.143 1.435 1.00 98.81 111 LEU A O 1
ATOM 907 N N . MET A 1 112 ? -15.774 0.517 1.630 1.00 98.69 112 MET A N 1
ATOM 908 C CA . MET A 1 112 ? -15.314 0.493 0.243 1.00 98.69 112 MET A CA 1
ATOM 909 C C . MET A 1 112 ? -15.040 -0.953 -0.221 1.00 98.69 112 MET A C 1
ATOM 911 O O . MET A 1 112 ? -13.896 -1.295 -0.533 1.00 98.69 112 MET A O 1
ATOM 915 N N . PRO A 1 113 ? -16.063 -1.828 -0.258 1.00 98.56 113 PRO A N 1
ATOM 916 C CA . PRO A 1 113 ? -15.873 -3.267 -0.464 1.00 98.56 113 PRO A CA 1
ATOM 917 C C . PRO A 1 113 ? -15.310 -3.621 -1.847 1.00 98.56 113 PRO A C 1
ATOM 919 O O . PRO A 1 113 ? -14.689 -4.669 -2.007 1.00 98.56 113 PRO A O 1
ATOM 922 N N . ASP A 1 114 ? -15.501 -2.749 -2.837 1.00 98.31 114 ASP A N 1
ATOM 923 C CA . ASP A 1 114 ? -14.990 -2.879 -4.204 1.00 98.31 114 ASP A CA 1
ATOM 924 C C . ASP A 1 114 ? -13.558 -2.345 -4.381 1.00 98.31 114 ASP A C 1
ATOM 926 O O . ASP A 1 114 ? -12.973 -2.501 -5.454 1.00 98.31 114 ASP A O 1
ATOM 930 N N . LYS A 1 115 ? -12.997 -1.687 -3.359 1.00 98.81 115 LYS A N 1
ATOM 931 C CA . LYS A 1 115 ? -11.688 -1.028 -3.426 1.00 98.81 115 LYS A CA 1
ATOM 932 C C . LYS A 1 115 ? -10.589 -1.887 -2.834 1.00 98.81 115 LYS A C 1
ATOM 934 O O . LYS A 1 115 ? -10.813 -2.659 -1.901 1.00 98.81 115 LYS A O 1
ATOM 939 N N . ILE A 1 116 ? -9.383 -1.702 -3.359 1.00 98.94 116 ILE A N 1
ATOM 940 C CA . ILE A 1 116 ? -8.175 -2.343 -2.847 1.00 98.94 116 ILE A CA 1
ATOM 941 C C . ILE A 1 116 ? -7.795 -1.709 -1.501 1.00 98.94 116 ILE A C 1
ATOM 943 O O . ILE A 1 116 ? -7.797 -0.487 -1.363 1.00 98.94 116 ILE A O 1
ATOM 947 N N . VAL A 1 117 ? -7.443 -2.532 -0.521 1.00 98.88 117 VAL A N 1
ATOM 948 C CA . VAL A 1 117 ? -6.828 -2.144 0.749 1.00 98.88 117 VAL A CA 1
ATOM 949 C C . VAL A 1 117 ? -5.529 -2.929 0.875 1.00 98.88 117 VAL A C 1
ATOM 951 O O . VAL A 1 117 ? -5.544 -4.162 0.936 1.00 98.88 117 VAL A O 1
ATOM 954 N N . SER A 1 118 ? -4.404 -2.221 0.884 1.00 98.81 118 SER A N 1
ATOM 955 C CA . SER A 1 118 ? -3.076 -2.820 0.978 1.00 98.81 118 SER A CA 1
ATOM 956 C C . SER A 1 118 ? -2.258 -2.286 2.147 1.00 98.81 118 SER A C 1
ATOM 958 O O . SER A 1 118 ? -2.542 -1.220 2.695 1.00 98.81 118 SER A O 1
ATOM 960 N N . PHE A 1 119 ? -1.226 -3.041 2.512 1.00 98.44 119 PHE A N 1
ATOM 961 C CA . PHE A 1 119 ? -0.309 -2.707 3.595 1.00 98.44 119 PHE A CA 1
ATOM 962 C C . PHE A 1 119 ? 1.146 -2.709 3.115 1.00 98.44 119 PHE A C 1
ATOM 964 O O . PHE A 1 119 ? 1.648 -3.726 2.624 1.00 98.44 119 PHE A O 1
ATOM 971 N N . TYR A 1 120 ? 1.826 -1.581 3.307 1.00 97.94 120 TYR A N 1
ATOM 972 C CA . TYR A 1 120 ? 3.275 -1.468 3.217 1.00 97.94 120 TYR A CA 1
ATOM 973 C C . TYR A 1 120 ? 3.872 -1.912 4.555 1.00 97.94 120 TYR A C 1
ATOM 975 O O . TYR A 1 120 ? 3.709 -1.239 5.566 1.00 97.94 120 TYR A O 1
ATOM 983 N N . ASN A 1 121 ? 4.476 -3.102 4.579 1.00 97.12 121 ASN A N 1
ATOM 984 C CA . ASN A 1 121 ? 4.848 -3.835 5.788 1.00 97.12 121 ASN A CA 1
ATOM 985 C C . ASN A 1 121 ? 6.068 -3.231 6.493 1.00 97.12 121 ASN A C 1
ATOM 987 O O . ASN A 1 121 ? 7.179 -3.763 6.415 1.00 97.12 121 ASN A O 1
ATOM 991 N N . ILE A 1 122 ? 5.808 -2.131 7.187 1.00 94.94 122 ILE A N 1
ATOM 992 C CA . ILE A 1 122 ? 6.692 -1.391 8.081 1.00 94.94 122 ILE A CA 1
ATOM 993 C C . ILE A 1 122 ? 5.876 -0.872 9.269 1.00 94.94 122 ILE A C 1
ATOM 995 O O . ILE A 1 122 ? 4.643 -0.888 9.238 1.00 94.94 122 ILE A O 1
ATOM 999 N N . GLY A 1 123 ? 6.566 -0.460 10.331 1.00 93.38 123 GLY A N 1
ATOM 1000 C CA . GLY A 1 123 ? 5.919 -0.067 11.575 1.00 93.38 123 GLY A CA 1
ATOM 1001 C C . GLY A 1 123 ? 5.164 -1.241 12.188 1.00 93.38 123 GLY A C 1
ATOM 1002 O O . GLY A 1 123 ? 5.686 -2.355 12.307 1.00 93.38 123 GLY A O 1
ATOM 1003 N N . THR A 1 124 ? 3.924 -1.001 12.588 1.00 92.06 124 THR A N 1
ATOM 1004 C CA . THR A 1 124 ? 3.110 -2.009 13.253 1.00 92.06 124 THR A CA 1
ATOM 1005 C C . THR A 1 124 ? 2.484 -2.973 12.258 1.00 92.06 124 THR A C 1
ATOM 1007 O O . THR A 1 124 ? 1.653 -2.596 11.444 1.00 92.06 124 THR A O 1
ATOM 1010 N N . THR A 1 125 ? 2.754 -4.269 12.385 1.00 94.69 125 THR A N 1
ATOM 1011 C CA . THR A 1 125 ? 1.965 -5.279 11.668 1.00 94.69 125 THR A CA 1
ATOM 1012 C C . THR A 1 125 ? 0.581 -5.447 12.321 1.00 94.69 125 THR A C 1
ATOM 1014 O O . THR A 1 125 ? 0.525 -5.757 13.516 1.00 94.69 125 THR A O 1
ATOM 1017 N N . PRO A 1 126 ? -0.539 -5.332 11.578 1.00 96.81 126 PRO A N 1
ATOM 1018 C CA . PRO A 1 126 ? -1.875 -5.546 12.132 1.00 96.81 126 PRO A CA 1
ATOM 1019 C C . PRO A 1 126 ? -2.031 -6.985 12.651 1.00 96.81 126 PRO A C 1
ATOM 1021 O O . PRO A 1 126 ? -1.626 -7.941 11.989 1.00 96.81 126 PRO A O 1
ATOM 1024 N N . GLN A 1 127 ? -2.620 -7.142 13.840 1.00 97.12 127 GLN A N 1
ATOM 1025 C CA . GLN A 1 127 ? -2.779 -8.429 14.533 1.00 97.12 127 GLN A CA 1
ATOM 1026 C C . GLN A 1 127 ? -4.248 -8.847 14.645 1.00 97.12 127 GLN A C 1
ATOM 1028 O O . GLN A 1 127 ? -5.152 -8.033 14.474 1.00 97.12 127 GLN A O 1
ATOM 1033 N N . VAL A 1 128 ? -4.512 -10.116 14.966 1.00 98.25 128 VAL A N 1
ATOM 1034 C CA . VAL A 1 128 ? -5.879 -10.543 15.303 1.00 98.25 128 VAL A CA 1
ATOM 1035 C C . VAL A 1 128 ? -6.351 -9.777 16.539 1.00 98.25 128 VAL A C 1
ATOM 1037 O O . VAL A 1 128 ? -5.696 -9.815 17.579 1.00 98.25 128 VAL A O 1
ATOM 1040 N N . ALA A 1 129 ? -7.488 -9.093 16.435 1.00 97.44 129 ALA A N 1
ATOM 1041 C CA . ALA A 1 129 ? -8.035 -8.285 17.519 1.00 97.44 129 ALA A CA 1
ATOM 1042 C C . ALA A 1 129 ? -9.563 -8.294 17.483 1.00 97.44 129 ALA A C 1
ATOM 1044 O O . ALA A 1 129 ? -10.157 -8.251 16.412 1.00 97.44 129 ALA A O 1
ATOM 1045 N N . ASN A 1 130 ? -10.215 -8.358 18.648 1.00 96.06 130 ASN A N 1
ATOM 1046 C CA . ASN A 1 130 ? -11.681 -8.385 18.768 1.00 96.06 130 ASN A CA 1
ATOM 1047 C C . ASN A 1 130 ? -12.364 -9.453 17.881 1.00 96.06 130 ASN A C 1
ATOM 1049 O O . ASN A 1 130 ? -13.444 -9.225 17.343 1.00 96.06 130 ASN A O 1
ATOM 1053 N N . GLY A 1 131 ? -11.717 -10.613 17.700 1.00 97.50 131 GLY A N 1
ATOM 1054 C CA . GLY A 1 131 ? -12.204 -11.689 16.826 1.00 97.50 131 GLY A CA 1
ATOM 1055 C C . GLY A 1 131 ? -12.082 -11.407 15.321 1.00 97.50 131 GLY A C 1
ATOM 1056 O O . GLY A 1 131 ? -12.585 -12.189 14.521 1.00 97.50 131 GLY A O 1
ATOM 1057 N N . VAL A 1 132 ? -11.423 -10.314 14.930 1.00 98.50 132 VAL A N 1
ATOM 1058 C CA . VAL A 1 132 ? -11.176 -9.919 13.540 1.00 98.50 132 VAL A CA 1
ATOM 1059 C C . VAL A 1 132 ? -9.759 -10.314 13.140 1.00 98.50 132 VAL A C 1
ATOM 1061 O O . VAL A 1 132 ? -8.791 -9.925 13.797 1.00 98.50 132 VAL A O 1
ATOM 1064 N N . THR A 1 133 ? -9.636 -11.036 12.028 1.00 98.62 133 THR A N 1
ATOM 1065 C CA . THR A 1 133 ? -8.356 -11.348 11.389 1.00 98.62 133 THR A CA 1
ATOM 1066 C C . THR A 1 133 ? -8.093 -10.337 10.263 1.00 98.62 133 THR A C 1
ATOM 1068 O O . THR A 1 133 ? -8.909 -10.231 9.347 1.00 98.62 133 THR A O 1
ATOM 1071 N N . PRO A 1 134 ? -6.980 -9.577 10.279 1.00 98.38 134 PRO A N 1
ATOM 1072 C CA . PRO A 1 134 ? -6.744 -8.501 9.308 1.00 98.38 134 PRO A CA 1
ATOM 1073 C C . PRO A 1 134 ? -6.643 -8.987 7.856 1.00 98.38 134 PRO A C 1
ATOM 1075 O O . PRO A 1 134 ? -7.084 -8.289 6.944 1.00 98.38 134 PRO A O 1
ATOM 1078 N N . GLY A 1 135 ? -6.111 -10.190 7.626 1.00 98.50 135 GLY A N 1
ATOM 1079 C CA . GLY A 1 135 ? -5.991 -10.781 6.293 1.00 98.50 135 GLY A CA 1
ATOM 1080 C C . GLY A 1 135 ? -7.316 -11.078 5.586 1.00 98.50 135 GLY A C 1
ATOM 1081 O O . GLY A 1 135 ? -7.309 -11.234 4.369 1.00 98.50 135 GLY A O 1
ATOM 1082 N N . ASP A 1 136 ? -8.442 -11.089 6.306 1.00 98.50 136 ASP A N 1
ATOM 1083 C CA . ASP A 1 136 ? -9.775 -11.212 5.695 1.00 98.50 136 ASP A CA 1
ATOM 1084 C C . ASP A 1 136 ? -10.210 -9.908 4.998 1.00 98.50 136 ASP A C 1
ATOM 1086 O O . ASP A 1 136 ? -11.106 -9.916 4.155 1.00 98.50 136 ASP A O 1
ATOM 1090 N N . TYR A 1 137 ? -9.571 -8.783 5.342 1.00 98.81 137 TYR A N 1
ATOM 1091 C CA . TYR A 1 137 ? -9.921 -7.439 4.872 1.00 98.81 137 TYR A CA 1
ATOM 1092 C C . TYR A 1 137 ? -8.807 -6.769 4.051 1.00 98.81 137 TYR A C 1
ATOM 1094 O O . TYR A 1 137 ? -9.075 -5.778 3.371 1.00 98.81 137 TYR A O 1
ATOM 1102 N N . LEU A 1 138 ? -7.580 -7.301 4.084 1.00 98.62 138 LEU A N 1
ATOM 1103 C CA . LEU A 1 138 ? -6.474 -6.886 3.217 1.00 98.62 138 LEU A CA 1
ATOM 1104 C C . LEU A 1 138 ? -6.487 -7.654 1.894 1.00 98.62 138 LEU A C 1
ATOM 1106 O O . LEU A 1 138 ? -6.554 -8.883 1.869 1.00 98.62 138 LEU A O 1
ATOM 1110 N N . ASP A 1 139 ? -6.334 -6.935 0.785 1.00 98.81 139 ASP A N 1
ATOM 1111 C CA . ASP A 1 139 ? -6.145 -7.562 -0.526 1.00 98.81 139 ASP A CA 1
ATOM 1112 C C . ASP A 1 139 ? -4.679 -7.870 -0.801 1.00 98.81 139 ASP A C 1
ATOM 1114 O O . ASP A 1 139 ? -4.390 -8.871 -1.451 1.00 98.81 139 ASP A O 1
ATOM 1118 N N . TYR A 1 140 ? -3.766 -7.019 -0.321 1.00 98.81 140 TYR A N 1
ATOM 1119 C CA . TYR A 1 140 ? -2.333 -7.156 -0.561 1.00 98.81 140 TYR A CA 1
ATOM 1120 C C . TYR A 1 140 ? -1.498 -6.699 0.635 1.00 98.81 140 TYR A C 1
ATOM 1122 O O . TYR A 1 140 ? -1.871 -5.778 1.359 1.00 98.81 140 TYR A O 1
ATOM 1130 N N . ALA A 1 141 ? -0.319 -7.293 0.789 1.00 98.62 141 ALA A N 1
ATOM 1131 C CA . ALA A 1 141 ? 0.731 -6.757 1.646 1.00 98.62 141 ALA A CA 1
ATOM 1132 C C . ALA A 1 141 ? 2.089 -6.936 0.974 1.00 98.62 141 ALA A C 1
ATOM 1134 O O . ALA A 1 141 ? 2.348 -7.953 0.328 1.00 98.62 141 ALA A O 1
ATOM 1135 N N . TRP A 1 142 ? 2.982 -5.973 1.138 1.00 98.44 142 TRP A N 1
ATOM 1136 C CA . TRP A 1 142 ? 4.317 -6.025 0.548 1.00 98.44 142 TRP A CA 1
ATOM 1137 C C . TRP A 1 142 ? 5.346 -5.385 1.463 1.00 98.44 142 TRP A C 1
ATOM 1139 O O . TRP A 1 142 ? 5.011 -4.546 2.289 1.00 98.44 142 TRP A O 1
ATOM 1149 N N . GLN A 1 143 ? 6.596 -5.816 1.358 1.00 95.38 143 GLN A N 1
ATOM 1150 C CA . GLN A 1 143 ? 7.657 -5.334 2.237 1.00 95.38 143 GLN A CA 1
ATOM 1151 C C . GLN A 1 143 ? 8.165 -3.936 1.872 1.00 95.38 143 GLN A C 1
ATOM 1153 O O . GLN A 1 143 ? 7.988 -3.474 0.745 1.00 95.38 143 GLN A O 1
ATOM 1158 N N . ALA A 1 144 ? 8.819 -3.303 2.843 1.00 94.62 144 ALA A N 1
ATOM 1159 C CA . ALA A 1 144 ? 9.220 -1.903 2.793 1.00 94.62 144 ALA A CA 1
ATOM 1160 C C . ALA A 1 144 ? 10.725 -1.653 2.598 1.00 94.62 144 ALA A C 1
ATOM 1162 O O . ALA A 1 144 ? 11.167 -0.517 2.448 1.00 94.62 144 ALA A O 1
ATOM 1163 N N . TYR A 1 145 ? 11.548 -2.700 2.613 1.00 94.12 145 TYR A N 1
ATOM 1164 C CA . TYR A 1 145 ? 12.999 -2.559 2.573 1.00 94.12 145 TYR A CA 1
ATOM 1165 C C . TYR A 1 145 ? 13.509 -2.753 1.145 1.00 94.12 145 TYR A C 1
ATOM 1167 O O . TYR A 1 145 ? 13.750 -3.874 0.685 1.00 94.12 145 TYR A O 1
ATOM 1175 N N . TYR A 1 146 ? 13.682 -1.641 0.432 1.00 94.38 146 TYR A N 1
ATOM 1176 C CA . TYR A 1 146 ? 14.182 -1.636 -0.941 1.00 94.38 146 TYR A CA 1
ATOM 1177 C C . TYR A 1 146 ? 15.551 -2.323 -1.071 1.00 94.38 146 TYR A C 1
ATOM 1179 O O . TYR A 1 146 ? 16.443 -2.138 -0.246 1.00 94.38 146 TYR A O 1
ATOM 1187 N N . GLY A 1 147 ? 15.714 -3.128 -2.121 1.00 94.81 147 GLY A N 1
ATOM 1188 C CA . GLY A 1 147 ? 16.920 -3.920 -2.376 1.00 94.81 147 GLY A CA 1
ATOM 1189 C C . GLY A 1 147 ? 16.994 -5.228 -1.589 1.00 94.81 147 GLY A C 1
ATOM 1190 O O . GLY A 1 147 ? 18.029 -5.891 -1.605 1.00 94.81 147 GLY A O 1
ATOM 1191 N N . SER A 1 148 ? 15.911 -5.629 -0.922 1.00 95.06 148 SER A N 1
ATOM 1192 C CA . SER A 1 148 ? 15.867 -6.855 -0.123 1.00 95.06 148 SER A CA 1
ATOM 1193 C C . SER A 1 148 ? 14.763 -7.819 -0.572 1.00 95.06 148 SER A C 1
ATOM 1195 O O . SER A 1 148 ? 13.984 -7.533 -1.486 1.00 95.06 148 SER A O 1
ATOM 1197 N N . TYR A 1 149 ? 14.702 -8.989 0.071 1.00 97.62 149 TYR A N 1
ATOM 1198 C CA . TYR A 1 149 ? 13.679 -9.998 -0.190 1.00 97.62 149 TYR A CA 1
ATOM 1199 C C . TYR A 1 149 ? 13.177 -10.633 1.110 1.00 97.62 149 TYR A C 1
ATOM 1201 O O . TYR A 1 149 ? 13.856 -11.488 1.687 1.00 97.62 149 TYR A O 1
ATOM 1209 N N . TYR A 1 150 ? 11.985 -10.241 1.554 1.00 96.50 150 TYR A N 1
ATOM 1210 C CA . TYR A 1 150 ? 11.347 -10.756 2.763 1.00 96.50 150 TYR A CA 1
ATOM 1211 C C . TYR A 1 150 ? 9.824 -10.711 2.633 1.00 96.50 150 TYR A C 1
ATOM 1213 O O . TYR A 1 150 ? 9.247 -9.646 2.433 1.00 96.50 150 TYR A O 1
ATOM 1221 N N . ALA A 1 151 ? 9.162 -11.863 2.735 1.00 96.44 151 ALA A N 1
ATOM 1222 C CA . ALA A 1 151 ? 7.708 -11.930 2.637 1.00 96.44 151 ALA A CA 1
ATOM 1223 C C . ALA A 1 151 ? 7.044 -11.337 3.894 1.00 96.44 151 ALA A C 1
ATOM 1225 O O . ALA A 1 151 ? 7.399 -11.741 5.004 1.00 96.44 151 ALA A O 1
ATOM 1226 N N . PRO A 1 152 ? 6.061 -10.429 3.749 1.00 96.94 152 PRO A N 1
ATOM 1227 C CA . PRO A 1 152 ? 5.258 -9.976 4.878 1.00 96.94 152 PRO A CA 1
ATOM 1228 C C . PRO A 1 152 ? 4.539 -11.140 5.565 1.00 96.94 152 PRO A C 1
ATOM 1230 O O . PRO A 1 152 ? 4.059 -12.059 4.903 1.00 96.94 152 PRO A O 1
ATOM 1233 N N . SER A 1 153 ? 4.412 -11.063 6.889 1.00 96.50 153 SER A N 1
ATOM 1234 C CA . SER A 1 153 ? 3.661 -12.026 7.697 1.00 96.50 153 SER A CA 1
ATOM 1235 C C . SER A 1 153 ? 2.497 -11.317 8.378 1.00 96.50 153 SER A C 1
ATOM 1237 O O . SER A 1 153 ? 2.665 -10.738 9.448 1.00 96.50 153 SER A O 1
ATOM 1239 N N . VAL A 1 154 ? 1.314 -11.372 7.764 1.00 97.81 154 VAL A N 1
ATOM 1240 C CA . VAL A 1 154 ? 0.082 -10.769 8.295 1.00 97.81 154 VAL A CA 1
ATOM 1241 C C . VAL A 1 154 ? -0.926 -11.877 8.621 1.00 97.81 154 VAL A C 1
ATOM 1243 O O . VAL A 1 154 ? -1.208 -12.700 7.745 1.00 97.81 154 VAL A O 1
ATOM 1246 N N . PRO A 1 155 ? -1.501 -11.929 9.839 1.00 98.44 155 PRO A N 1
ATOM 1247 C CA . PRO A 1 155 ? -2.478 -12.953 10.195 1.00 98.44 155 PRO A CA 1
ATOM 1248 C C . PRO A 1 155 ? -3.651 -13.017 9.206 1.00 98.44 155 PRO A C 1
ATOM 1250 O O . PRO A 1 155 ? -4.297 -12.009 8.927 1.00 98.44 155 PRO A O 1
ATOM 1253 N N . GLY A 1 156 ? -3.916 -14.213 8.673 1.00 98.06 156 GLY A N 1
ATOM 1254 C CA . GLY A 1 156 ? -4.976 -14.489 7.693 1.00 98.06 156 GLY A CA 1
ATOM 1255 C C . GLY A 1 156 ? -4.604 -14.248 6.227 1.00 98.06 156 GLY A C 1
ATOM 1256 O O . GLY A 1 156 ? -5.222 -14.841 5.347 1.00 98.06 156 GLY A O 1
ATOM 1257 N N . LEU A 1 157 ? -3.564 -13.462 5.930 1.00 98.38 157 LEU A N 1
ATOM 1258 C CA . LEU A 1 157 ? -3.154 -13.172 4.552 1.00 98.38 157 LEU A CA 1
ATOM 1259 C C . LEU A 1 157 ? -2.080 -14.168 4.093 1.00 98.38 157 LEU A C 1
ATOM 1261 O O . LEU A 1 157 ? -0.895 -13.855 4.042 1.00 98.38 157 LEU A O 1
ATOM 1265 N N . THR A 1 158 ? -2.498 -15.401 3.807 1.00 97.12 158 THR A N 1
ATOM 1266 C CA . THR A 1 158 ? -1.579 -16.523 3.512 1.00 97.12 158 THR A CA 1
ATOM 1267 C C . THR A 1 158 ? -1.386 -16.806 2.022 1.00 97.12 158 THR A C 1
ATOM 1269 O O . THR A 1 158 ? -0.444 -17.503 1.641 1.00 97.12 158 THR A O 1
ATOM 1272 N N . ASP A 1 159 ? -2.249 -16.263 1.163 1.00 98.38 159 ASP A N 1
ATOM 1273 C CA . ASP A 1 159 ? -2.128 -16.428 -0.282 1.00 98.38 159 ASP A CA 1
ATOM 1274 C C . ASP A 1 159 ? -0.912 -15.657 -0.814 1.00 98.38 159 ASP A C 1
ATOM 1276 O O . ASP A 1 159 ? -0.898 -14.425 -0.857 1.00 98.38 159 ASP A O 1
ATOM 1280 N N . LYS A 1 160 ? 0.103 -16.387 -1.286 1.00 98.44 160 LYS A N 1
ATOM 1281 C CA . LYS A 1 160 ? 1.318 -15.809 -1.875 1.00 98.44 160 LYS A CA 1
ATOM 1282 C C . LYS A 1 160 ? 1.033 -14.876 -3.052 1.00 98.44 160 LYS A C 1
ATOM 1284 O O . LYS A 1 160 ? 1.824 -13.968 -3.302 1.00 98.44 160 LYS A O 1
ATOM 1289 N N . LYS A 1 161 ? -0.083 -15.044 -3.770 1.00 98.38 161 LYS A N 1
ATOM 1290 C CA . LYS A 1 161 ? -0.465 -14.142 -4.870 1.00 98.38 161 LYS A CA 1
ATOM 1291 C C . LYS A 1 161 ? -0.845 -12.740 -4.393 1.00 98.38 161 LYS A C 1
ATOM 1293 O O . LYS A 1 161 ? -0.832 -11.809 -5.192 1.00 98.38 161 LYS A O 1
ATOM 1298 N N . LYS A 1 162 ? -1.106 -12.581 -3.096 1.00 98.56 162 LYS A N 1
ATOM 1299 C CA . LYS A 1 162 ? -1.397 -11.306 -2.432 1.00 98.56 162 LYS A CA 1
ATOM 1300 C C . LYS A 1 162 ? -0.183 -10.693 -1.728 1.00 98.56 162 LYS A C 1
ATOM 1302 O O . LYS A 1 162 ? -0.274 -9.587 -1.200 1.00 98.56 162 LYS A O 1
ATOM 1307 N N . LEU A 1 163 ? 0.950 -11.396 -1.706 1.00 98.81 163 LEU A N 1
ATOM 1308 C CA . LEU A 1 163 ? 2.133 -11.003 -0.948 1.00 98.81 163 LEU A CA 1
ATOM 1309 C C . LEU A 1 163 ? 3.277 -10.559 -1.864 1.00 98.81 163 LEU A C 1
ATOM 1311 O O . LEU A 1 163 ? 3.549 -11.186 -2.892 1.00 98.81 163 LEU A O 1
ATOM 1315 N N . GLY A 1 164 ? 3.956 -9.486 -1.455 1.00 98.38 164 GLY A N 1
ATOM 1316 C CA . GLY A 1 164 ? 5.115 -8.920 -2.139 1.00 98.38 164 GLY A CA 1
ATOM 1317 C C . GLY A 1 164 ? 6.393 -8.997 -1.310 1.00 98.38 164 GLY A C 1
ATOM 1318 O O . GLY A 1 164 ? 6.632 -8.105 -0.496 1.00 98.38 164 GLY A O 1
ATOM 1319 N N . PRO A 1 165 ? 7.232 -10.031 -1.494 1.00 98.25 165 PRO A N 1
ATOM 1320 C CA . PRO A 1 165 ? 8.494 -10.160 -0.773 1.00 98.25 165 PRO A CA 1
ATOM 1321 C C . PRO A 1 165 ? 9.615 -9.300 -1.360 1.00 98.25 165 PRO A C 1
ATOM 1323 O O . PRO A 1 165 ? 10.620 -9.079 -0.696 1.00 98.25 165 PRO A O 1
ATOM 1326 N N . GLY A 1 166 ? 9.485 -8.849 -2.607 1.00 97.44 166 GLY A N 1
ATOM 1327 C CA . GLY A 1 166 ? 10.503 -8.079 -3.308 1.00 97.44 166 GLY A CA 1
ATOM 1328 C C . GLY A 1 166 ? 10.158 -6.600 -3.381 1.00 97.44 166 GLY A C 1
ATOM 1329 O O . GLY A 1 166 ? 9.066 -6.257 -3.833 1.00 97.44 166 GLY A O 1
ATOM 1330 N N . ALA A 1 167 ? 11.097 -5.737 -3.000 1.00 96.19 167 ALA A N 1
ATOM 1331 C CA . ALA A 1 167 ? 10.978 -4.290 -3.150 1.00 96.19 167 ALA A CA 1
ATOM 1332 C C . ALA A 1 167 ? 12.268 -3.716 -3.742 1.00 96.19 167 ALA A C 1
ATOM 1334 O O . ALA A 1 167 ? 13.365 -4.095 -3.329 1.00 96.19 167 ALA A O 1
ATOM 1335 N N . ALA A 1 168 ? 12.151 -2.800 -4.700 1.00 95.31 168 ALA A N 1
ATOM 1336 C CA . ALA A 1 168 ? 13.290 -2.155 -5.340 1.00 95.31 168 ALA A CA 1
ATOM 1337 C C . ALA A 1 168 ? 13.068 -0.645 -5.501 1.00 95.31 168 ALA A C 1
ATOM 1339 O O . ALA A 1 168 ? 12.019 -0.207 -5.973 1.00 95.31 168 ALA A O 1
ATOM 1340 N N . TRP A 1 169 ? 14.082 0.140 -5.144 1.00 92.69 169 TRP A N 1
ATOM 1341 C CA . TRP A 1 169 ? 14.130 1.573 -5.425 1.00 92.69 169 TRP A CA 1
ATOM 1342 C C . TRP A 1 169 ? 14.775 1.764 -6.793 1.00 92.69 169 TRP A C 1
ATOM 1344 O O . TRP A 1 169 ? 15.948 1.427 -6.984 1.00 92.69 169 TRP A O 1
ATOM 1354 N N . ILE A 1 170 ? 13.991 2.261 -7.749 1.00 90.25 170 ILE A N 1
ATOM 1355 C CA . ILE A 1 170 ? 14.443 2.516 -9.113 1.00 90.25 170 ILE A CA 1
ATOM 1356 C C . ILE A 1 170 ? 15.510 3.621 -9.085 1.00 90.25 170 ILE A C 1
ATOM 1358 O O . ILE A 1 170 ? 15.284 4.670 -8.486 1.00 90.25 170 ILE A O 1
ATOM 1362 N N . PRO A 1 171 ? 16.663 3.440 -9.751 1.00 84.44 171 PRO A N 1
ATOM 1363 C CA . PRO A 1 171 ? 17.651 4.505 -9.866 1.00 84.44 171 PRO A CA 1
ATOM 1364 C C . PRO A 1 171 ? 17.066 5.756 -10.542 1.00 84.44 171 PRO A C 1
ATOM 1366 O O . PRO A 1 171 ? 16.593 5.690 -11.671 1.00 84.44 171 PRO A O 1
ATOM 1369 N N . ALA A 1 172 ? 17.116 6.926 -9.909 1.00 71.12 172 ALA A N 1
ATOM 1370 C CA . ALA A 1 172 ? 16.792 8.176 -10.596 1.00 71.12 172 ALA A CA 1
ATOM 1371 C C . ALA A 1 172 ? 17.998 8.655 -11.424 1.00 71.12 172 ALA A C 1
ATOM 1373 O O . ALA A 1 172 ? 19.130 8.676 -10.933 1.00 71.12 172 ALA A O 1
ATOM 1374 N N . ALA A 1 173 ? 17.779 9.121 -12.658 1.00 55.34 173 ALA A N 1
ATOM 1375 C CA . ALA A 1 173 ? 18.805 9.907 -13.338 1.00 55.34 173 ALA A CA 1
ATOM 1376 C C . ALA A 1 173 ? 18.903 11.266 -12.630 1.00 55.34 173 ALA A C 1
ATOM 1378 O O . ALA A 1 173 ? 17.949 12.038 -12.656 1.00 55.34 173 ALA A O 1
ATOM 1379 N N . GLY A 1 174 ? 20.031 11.543 -11.972 1.00 53.44 174 GLY A N 1
ATOM 1380 C CA . GLY A 1 174 ? 20.247 12.806 -11.254 1.00 53.44 174 GLY A CA 1
ATOM 1381 C C . GLY A 1 174 ? 20.081 12.754 -9.732 1.00 53.44 174 GLY A C 1
ATOM 1382 O O . GLY A 1 174 ? 20.175 13.801 -9.108 1.00 53.44 174 GLY A O 1
ATOM 1383 N N . GLY A 1 175 ? 19.912 11.563 -9.144 1.00 43.34 175 GLY A N 1
ATOM 1384 C CA . GLY A 1 175 ? 20.203 11.278 -7.733 1.00 43.34 175 GLY A CA 1
ATOM 1385 C C . GLY A 1 175 ? 19.400 12.066 -6.693 1.00 43.34 175 GLY A C 1
ATOM 1386 O O . GLY A 1 175 ? 19.807 13.139 -6.261 1.00 43.34 175 GLY A O 1
ATOM 1387 N N . GLN A 1 176 ? 18.339 11.462 -6.160 1.00 46.47 176 GLN A N 1
ATOM 1388 C CA . GLN A 1 176 ? 17.947 11.731 -4.776 1.00 46.47 176 GLN A 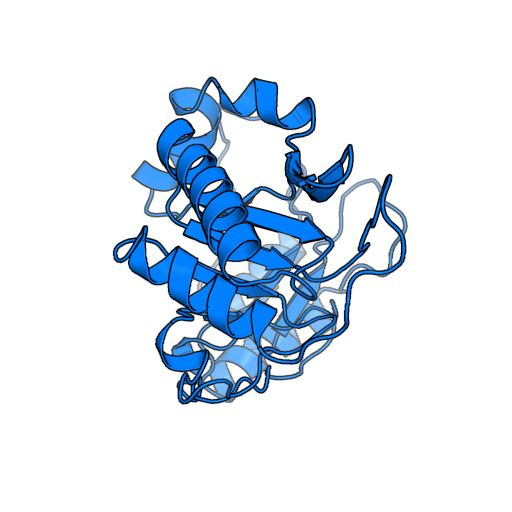CA 1
ATOM 1389 C C . GLN A 1 176 ? 18.704 10.727 -3.898 1.00 46.47 176 GLN A C 1
ATOM 1391 O O . GLN A 1 176 ? 18.603 9.519 -4.091 1.00 46.47 176 GLN A O 1
ATOM 1396 N N . GLY A 1 177 ? 19.586 11.244 -3.038 1.00 49.66 177 GLY A N 1
ATOM 1397 C CA . GLY A 1 177 ? 20.647 10.504 -2.350 1.00 49.66 177 GLY A CA 1
ATOM 1398 C C . GLY A 1 177 ? 20.174 9.434 -1.364 1.00 49.66 177 GLY A C 1
ATOM 1399 O O . GLY A 1 177 ? 20.209 9.651 -0.156 1.00 49.66 177 GLY A O 1
ATOM 1400 N N . GLY A 1 178 ? 19.823 8.258 -1.879 1.00 60.03 178 GLY A N 1
ATOM 1401 C CA . GLY A 1 178 ? 19.632 7.030 -1.113 1.00 60.03 178 GLY A CA 1
ATOM 1402 C C . GLY A 1 178 ? 20.279 5.814 -1.780 1.00 60.03 178 GLY A C 1
ATOM 1403 O O . GLY A 1 178 ? 20.825 5.898 -2.883 1.00 60.03 178 GLY A O 1
ATOM 1404 N N . ASN A 1 179 ? 20.235 4.668 -1.096 1.00 72.69 179 ASN A N 1
ATOM 1405 C CA . ASN A 1 179 ? 20.749 3.399 -1.615 1.00 72.69 179 ASN A CA 1
ATOM 1406 C C . ASN A 1 179 ? 19.772 2.826 -2.658 1.00 72.69 179 ASN A C 1
ATOM 1408 O O . ASN A 1 179 ? 18.937 1.979 -2.341 1.00 72.69 179 ASN A O 1
ATOM 1412 N N . VAL A 1 180 ? 19.861 3.313 -3.899 1.00 87.19 180 VAL A N 1
ATOM 1413 C CA . VAL A 1 180 ? 19.110 2.772 -5.046 1.00 87.19 180 VAL A CA 1
ATOM 1414 C C . VAL A 1 180 ? 19.421 1.288 -5.245 1.00 87.19 180 VAL A C 1
ATOM 1416 O O . VAL A 1 180 ? 20.531 0.826 -4.974 1.00 87.19 180 VAL A O 1
ATOM 1419 N N . THR A 1 181 ? 18.449 0.518 -5.730 1.00 91.94 181 THR A N 1
ATOM 1420 C CA . THR A 1 181 ? 18.646 -0.916 -5.965 1.00 91.94 181 THR A CA 1
ATOM 1421 C C . THR A 1 181 ? 19.351 -1.135 -7.300 1.00 91.94 181 THR A C 1
ATOM 1423 O O . THR A 1 181 ? 18.810 -0.808 -8.361 1.00 91.94 181 THR A O 1
ATOM 1426 N N . ASP A 1 182 ? 20.553 -1.710 -7.269 1.00 91.69 182 ASP A N 1
ATOM 1427 C CA . ASP A 1 182 ? 21.278 -2.045 -8.492 1.00 91.69 182 ASP A CA 1
ATOM 1428 C C . ASP A 1 182 ? 20.513 -3.081 -9.334 1.00 91.69 182 ASP A C 1
ATOM 1430 O O . ASP A 1 182 ? 19.683 -3.849 -8.839 1.00 91.69 182 ASP A O 1
ATOM 1434 N N . VAL A 1 183 ? 20.791 -3.095 -10.638 1.00 92.88 183 VAL A N 1
ATOM 1435 C CA . VAL A 1 183 ? 20.027 -3.907 -11.591 1.00 92.88 183 VAL A CA 1
ATOM 1436 C C . VAL A 1 183 ? 20.151 -5.412 -11.343 1.00 92.88 183 VAL A C 1
ATOM 1438 O O . VAL A 1 183 ? 19.187 -6.136 -11.576 1.00 92.88 183 VAL A O 1
ATOM 1441 N N . TYR A 1 184 ? 21.292 -5.901 -10.845 1.00 95.25 184 TYR A N 1
ATOM 1442 C CA . TYR A 1 184 ? 21.483 -7.331 -10.590 1.00 95.25 184 TYR A CA 1
ATOM 1443 C C . TYR A 1 184 ? 20.709 -7.769 -9.348 1.00 95.25 184 TYR A C 1
ATOM 1445 O O . TYR A 1 184 ? 20.061 -8.817 -9.364 1.00 95.25 184 TYR A O 1
ATOM 1453 N N . THR A 1 185 ? 20.712 -6.945 -8.298 1.00 96.44 185 THR A N 1
ATOM 1454 C CA . THR A 1 185 ? 19.880 -7.165 -7.110 1.00 96.44 185 THR A CA 1
ATOM 1455 C C . THR A 1 185 ? 18.396 -7.137 -7.470 1.00 96.44 185 THR A C 1
ATOM 1457 O O . THR A 1 185 ? 17.661 -8.053 -7.099 1.00 96.44 185 THR A O 1
ATOM 1460 N N . ALA A 1 186 ? 17.949 -6.148 -8.250 1.00 96.62 186 ALA A N 1
ATOM 1461 C CA . ALA A 1 186 ? 16.558 -6.050 -8.690 1.00 96.62 186 ALA A CA 1
ATOM 1462 C C . ALA A 1 186 ? 16.129 -7.241 -9.565 1.00 96.62 186 ALA A C 1
ATOM 1464 O O . ALA A 1 186 ? 15.059 -7.812 -9.352 1.00 96.62 186 ALA A O 1
ATOM 1465 N N . GLU A 1 187 ? 16.975 -7.662 -10.510 1.00 97.75 187 GLU A N 1
ATOM 1466 C CA . GLU A 1 187 ? 16.742 -8.843 -11.346 1.00 97.75 187 GLU A CA 1
ATOM 1467 C C . GLU A 1 187 ? 16.641 -10.118 -10.495 1.00 97.75 187 GLU A C 1
ATOM 1469 O O . GLU A 1 187 ? 15.735 -10.930 -10.692 1.00 97.75 187 GLU A O 1
ATOM 1474 N N . ASN A 1 188 ? 17.527 -10.290 -9.511 1.00 98.38 188 ASN A N 1
ATOM 1475 C CA . ASN A 1 188 ? 17.481 -11.428 -8.597 1.00 98.38 188 ASN A CA 1
ATOM 1476 C C . ASN A 1 188 ? 16.186 -11.443 -7.768 1.00 98.38 188 ASN A C 1
ATOM 1478 O O . ASN A 1 188 ? 15.542 -12.485 -7.649 1.00 98.38 188 ASN A O 1
ATOM 1482 N N . ILE A 1 189 ? 15.761 -10.291 -7.240 1.00 98.38 189 ILE A N 1
ATOM 1483 C CA . ILE A 1 189 ? 14.485 -10.146 -6.522 1.00 98.38 189 ILE A CA 1
ATOM 1484 C C . ILE A 1 189 ? 13.303 -10.527 -7.426 1.00 98.38 189 ILE A C 1
ATOM 1486 O O . ILE A 1 189 ? 12.422 -11.278 -6.999 1.00 98.38 189 ILE A O 1
ATOM 1490 N N . ALA A 1 190 ? 13.296 -10.069 -8.680 1.00 98.38 190 ALA A N 1
ATOM 1491 C CA . ALA A 1 190 ? 12.267 -10.415 -9.658 1.00 98.38 190 ALA A CA 1
ATOM 1492 C C . ALA A 1 190 ? 12.205 -11.924 -9.929 1.00 98.38 190 ALA A C 1
ATOM 1494 O O . ALA A 1 190 ? 11.137 -12.531 -9.816 1.00 98.38 190 ALA A O 1
ATOM 1495 N N . ARG A 1 191 ? 13.354 -12.558 -10.205 1.00 98.44 191 ARG A N 1
ATOM 1496 C CA . ARG A 1 191 ? 13.433 -14.012 -10.429 1.00 98.44 191 ARG A CA 1
ATOM 1497 C C . ARG A 1 191 ? 12.928 -14.792 -9.221 1.00 98.44 191 ARG A C 1
ATOM 1499 O O . ARG A 1 191 ? 12.122 -15.704 -9.391 1.00 98.44 191 ARG A O 1
ATOM 1506 N N . ARG A 1 192 ? 13.346 -14.407 -8.012 1.00 98.44 192 ARG A N 1
ATOM 1507 C CA . ARG A 1 192 ? 12.889 -15.036 -6.766 1.00 98.44 192 ARG A CA 1
ATOM 1508 C C . ARG A 1 192 ? 11.387 -14.884 -6.558 1.00 98.44 192 ARG A C 1
ATOM 1510 O O . ARG A 1 192 ? 10.740 -15.857 -6.192 1.00 98.44 192 ARG A O 1
ATOM 1517 N N . THR A 1 193 ? 10.824 -13.713 -6.858 1.00 98.50 193 THR A N 1
ATOM 1518 C CA . THR A 1 193 ? 9.376 -13.462 -6.733 1.00 98.50 193 THR A CA 1
ATOM 1519 C C . THR A 1 193 ? 8.572 -14.481 -7.545 1.00 98.50 193 THR A C 1
ATOM 1521 O O . THR A 1 193 ? 7.631 -15.080 -7.020 1.00 98.50 193 THR A O 1
ATOM 1524 N N . ILE A 1 194 ? 8.986 -14.749 -8.790 1.00 98.19 194 ILE A N 1
ATOM 1525 C CA . ILE A 1 194 ? 8.361 -15.767 -9.648 1.00 98.19 194 ILE A CA 1
ATOM 1526 C C . ILE A 1 194 ? 8.636 -17.187 -9.135 1.00 98.19 194 ILE A C 1
ATOM 1528 O O . ILE A 1 194 ? 7.695 -17.966 -8.975 1.00 98.19 194 ILE A O 1
ATOM 1532 N N . GLN A 1 195 ? 9.900 -17.521 -8.852 1.00 98.31 195 GLN A N 1
ATOM 1533 C CA . GLN A 1 195 ? 10.323 -18.862 -8.420 1.00 98.31 195 GLN A CA 1
ATOM 1534 C C . GLN A 1 195 ? 9.632 -19.315 -7.128 1.00 98.31 195 GLN A C 1
ATOM 1536 O O . GLN A 1 195 ? 9.188 -20.457 -7.031 1.00 98.31 195 GLN A O 1
ATOM 1541 N N . ASP A 1 196 ? 9.483 -18.412 -6.161 1.00 98.44 196 ASP A N 1
ATOM 1542 C CA . ASP A 1 196 ? 8.868 -18.705 -4.864 1.00 98.44 196 ASP A CA 1
ATOM 1543 C C . ASP A 1 196 ? 7.326 -18.648 -4.908 1.00 98.44 196 ASP A C 1
ATOM 1545 O O . ASP A 1 196 ? 6.656 -18.964 -3.912 1.00 98.44 196 ASP A O 1
ATOM 1549 N N . GLY A 1 197 ? 6.757 -18.261 -6.057 1.00 98.31 197 GLY A N 1
ATOM 1550 C CA . GLY A 1 197 ? 5.325 -18.272 -6.346 1.00 98.31 197 GLY A CA 1
ATOM 1551 C C . GLY A 1 197 ? 4.546 -17.035 -5.889 1.00 98.31 197 GLY A C 1
ATOM 1552 O O . GLY A 1 197 ? 3.312 -17.101 -5.856 1.00 98.31 197 GLY A O 1
ATOM 1553 N N . TYR A 1 198 ? 5.214 -15.929 -5.560 1.00 98.69 198 TYR A N 1
ATOM 1554 C CA . TYR A 1 198 ? 4.577 -14.686 -5.111 1.00 98.69 198 TYR A CA 1
ATOM 1555 C C . TYR A 1 198 ? 3.936 -13.893 -6.257 1.00 98.69 198 TYR A C 1
ATOM 1557 O O . TYR A 1 198 ? 4.249 -14.102 -7.428 1.00 98.69 198 TYR A O 1
ATOM 1565 N N . GLY A 1 199 ? 2.972 -13.030 -5.922 1.00 98.12 199 GLY A N 1
ATOM 1566 C CA . GLY A 1 199 ? 2.184 -12.275 -6.907 1.00 98.12 199 GLY A CA 1
ATOM 1567 C C . GLY A 1 199 ? 2.527 -10.794 -7.029 1.00 98.12 199 GLY A C 1
ATOM 1568 O O . GLY A 1 199 ? 2.008 -10.138 -7.929 1.00 98.12 199 GLY A O 1
ATOM 1569 N N . VAL A 1 200 ? 3.370 -10.254 -6.144 1.00 98.25 200 VAL A N 1
ATOM 1570 C CA . VAL A 1 200 ? 3.662 -8.816 -6.096 1.00 98.25 200 VAL A CA 1
ATOM 1571 C C . VAL A 1 200 ? 5.169 -8.567 -6.013 1.00 98.25 200 VAL A C 1
ATOM 1573 O O . VAL A 1 200 ? 5.887 -9.238 -5.277 1.00 98.25 200 VAL A O 1
ATOM 1576 N N . MET A 1 201 ? 5.640 -7.558 -6.743 1.00 97.62 201 MET A N 1
ATOM 1577 C CA . MET A 1 201 ? 6.947 -6.930 -6.552 1.00 97.62 201 MET A CA 1
ATOM 1578 C C . MET A 1 201 ? 6.747 -5.414 -6.543 1.00 97.62 201 MET A C 1
ATOM 1580 O O . MET A 1 201 ? 5.996 -4.885 -7.365 1.00 97.62 201 MET A O 1
ATOM 1584 N N . VAL A 1 202 ? 7.386 -4.731 -5.596 1.00 96.75 202 VAL A N 1
ATOM 1585 C CA . VAL A 1 202 ? 7.253 -3.285 -5.397 1.00 96.75 202 VAL A CA 1
ATOM 1586 C C . VAL A 1 202 ? 8.395 -2.551 -6.078 1.00 96.75 202 VAL A C 1
ATOM 1588 O O . VAL A 1 202 ? 9.560 -2.935 -5.965 1.00 96.75 202 VAL A O 1
ATOM 1591 N N . PHE A 1 203 ? 8.040 -1.455 -6.736 1.00 95.19 203 PHE A N 1
ATOM 1592 C CA . PHE A 1 203 ? 8.961 -0.503 -7.332 1.00 95.19 203 PHE A CA 1
ATOM 1593 C C . PHE A 1 203 ? 8.685 0.881 -6.759 1.00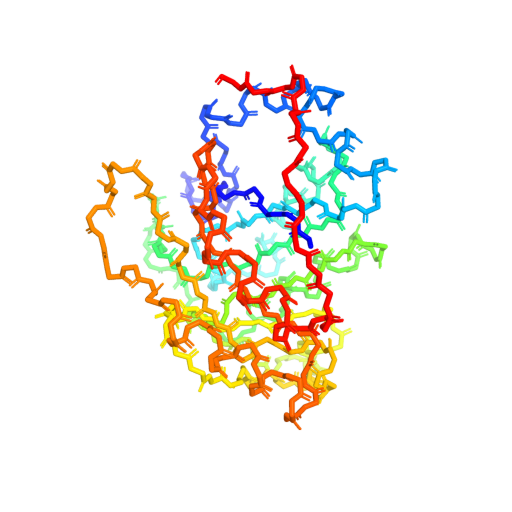 95.19 203 PHE A C 1
ATOM 1595 O O . PHE A 1 203 ? 7.526 1.290 -6.698 1.00 95.19 203 PHE A O 1
ATOM 1602 N N . TYR A 1 204 ? 9.735 1.592 -6.365 1.00 92.75 204 TYR A N 1
ATOM 1603 C CA . TYR A 1 204 ? 9.638 2.938 -5.808 1.00 92.75 204 TYR A CA 1
ATOM 1604 C C . TYR A 1 204 ? 10.426 3.948 -6.638 1.00 92.75 204 TYR A C 1
ATOM 1606 O O . TYR A 1 204 ? 11.474 3.611 -7.190 1.00 92.75 204 TYR A O 1
ATOM 1614 N N . ASP A 1 205 ? 9.897 5.174 -6.685 1.00 88.81 205 ASP A N 1
ATOM 1615 C CA . ASP A 1 205 ? 10.542 6.362 -7.255 1.00 88.81 205 ASP A CA 1
ATOM 1616 C C . ASP A 1 205 ? 10.801 6.296 -8.772 1.00 88.81 205 ASP A C 1
ATOM 1618 O O . ASP A 1 205 ? 11.866 6.642 -9.286 1.00 88.81 205 ASP A O 1
ATOM 1622 N N . LEU A 1 206 ? 9.799 5.831 -9.529 1.00 87.00 206 LEU A N 1
ATOM 1623 C CA . LEU A 1 206 ? 9.830 5.951 -10.985 1.00 87.00 206 LEU A CA 1
ATOM 1624 C C . LEU A 1 206 ? 9.749 7.432 -11.384 1.00 87.00 206 LEU A C 1
ATOM 1626 O O . LEU A 1 206 ? 8.719 8.077 -11.197 1.00 87.00 206 LEU A O 1
ATOM 1630 N N . THR A 1 207 ? 10.816 7.949 -11.990 1.00 81.56 207 THR A N 1
ATOM 1631 C CA . THR A 1 207 ? 10.882 9.332 -12.487 1.00 81.56 207 THR A CA 1
ATOM 1632 C C . THR A 1 207 ? 10.617 9.418 -13.994 1.00 81.56 207 THR A C 1
ATOM 1634 O O . THR A 1 207 ? 10.583 8.412 -14.703 1.00 81.56 207 THR A O 1
ATOM 1637 N N . ALA A 1 208 ? 10.491 10.641 -14.520 1.00 75.44 208 ALA A N 1
ATOM 1638 C CA . ALA A 1 208 ? 10.325 10.900 -15.955 1.00 75.44 208 ALA A CA 1
ATOM 1639 C C . ALA A 1 208 ? 11.556 10.534 -16.815 1.00 75.44 208 ALA A C 1
ATOM 1641 O O . ALA A 1 208 ? 11.502 10.648 -18.047 1.00 75.44 208 ALA A O 1
ATOM 1642 N N . THR A 1 209 ? 12.673 10.130 -16.198 1.00 75.25 209 THR A N 1
ATOM 1643 C CA . THR A 1 209 ? 13.842 9.633 -16.928 1.00 75.25 209 THR A CA 1
ATOM 1644 C C . THR A 1 209 ? 13.819 8.115 -16.975 1.00 75.25 209 THR A C 1
ATOM 1646 O O . THR A 1 209 ? 13.918 7.444 -15.949 1.00 75.25 209 THR A O 1
ATOM 1649 N N . ALA A 1 210 ? 13.717 7.578 -18.188 1.00 68.50 210 ALA A N 1
ATOM 1650 C CA . ALA A 1 210 ? 13.637 6.146 -18.409 1.00 68.50 210 ALA A CA 1
ATOM 1651 C C . ALA A 1 210 ? 14.951 5.444 -18.023 1.00 68.50 210 ALA A C 1
ATOM 1653 O O . ALA A 1 210 ? 16.003 5.702 -18.605 1.00 68.50 210 ALA A O 1
ATOM 1654 N N . GLN A 1 211 ? 14.873 4.507 -17.078 1.00 80.50 211 GLN A N 1
ATOM 1655 C CA . GLN A 1 211 ? 15.970 3.604 -16.722 1.00 80.50 211 GLN A CA 1
ATOM 1656 C C . GLN A 1 211 ? 15.882 2.313 -17.537 1.00 80.50 211 GLN A C 1
ATOM 1658 O O . GLN A 1 211 ? 15.684 1.235 -16.979 1.00 80.50 211 GLN A O 1
ATOM 1663 N N . MET A 1 212 ? 15.961 2.412 -18.865 1.00 83.31 212 MET A N 1
ATOM 1664 C CA . MET A 1 212 ? 15.562 1.300 -19.739 1.00 83.31 212 MET A CA 1
ATOM 1665 C C . MET A 1 212 ? 16.348 0.019 -19.515 1.00 83.31 212 MET A C 1
ATOM 1667 O O . MET A 1 212 ? 15.735 -1.024 -19.335 1.00 83.31 212 MET A O 1
ATOM 1671 N N . THR A 1 213 ? 17.670 0.094 -19.363 1.00 87.12 213 THR A N 1
ATOM 1672 C CA . THR A 1 213 ? 18.486 -1.087 -19.044 1.00 87.12 213 THR A CA 1
ATOM 1673 C C . THR A 1 213 ? 18.030 -1.784 -17.759 1.00 87.12 213 THR A C 1
ATOM 1675 O O . THR A 1 213 ? 18.053 -3.011 -17.662 1.00 87.12 213 THR A O 1
ATOM 1678 N N . TRP A 1 214 ? 17.628 -1.001 -16.756 1.00 91.00 214 TRP A N 1
ATOM 1679 C CA . TRP A 1 214 ? 17.148 -1.524 -15.483 1.00 91.00 214 TRP A CA 1
ATOM 1680 C C . TRP A 1 214 ? 15.765 -2.163 -15.649 1.00 91.00 214 TRP A C 1
ATOM 1682 O O . TRP A 1 214 ? 15.557 -3.312 -15.262 1.00 91.00 214 TRP A O 1
ATOM 1692 N N . MET A 1 215 ? 14.844 -1.441 -16.291 1.00 90.56 215 MET A N 1
ATOM 1693 C CA . MET A 1 215 ? 13.463 -1.868 -16.518 1.00 90.56 215 MET A CA 1
ATOM 1694 C C . MET A 1 215 ? 13.375 -3.106 -17.403 1.00 90.56 215 MET A C 1
ATOM 1696 O O . MET A 1 215 ? 12.638 -4.027 -17.072 1.00 90.56 215 MET A O 1
ATOM 1700 N N . GLU A 1 216 ? 14.145 -3.166 -18.487 1.00 92.19 216 GLU A N 1
ATOM 1701 C CA . GLU A 1 216 ? 14.186 -4.308 -19.403 1.00 92.19 216 GLU A CA 1
ATOM 1702 C C . GLU A 1 216 ? 14.645 -5.578 -18.690 1.00 92.19 216 GLU A C 1
ATOM 1704 O O . GLU A 1 216 ? 13.995 -6.616 -18.802 1.00 92.19 216 GLU A O 1
ATOM 1709 N N . ARG A 1 217 ? 15.727 -5.512 -17.903 1.00 94.25 217 ARG A N 1
ATOM 1710 C CA . ARG A 1 217 ? 16.227 -6.686 -17.169 1.00 94.25 217 ARG A CA 1
ATOM 1711 C C . ARG A 1 217 ? 15.216 -7.207 -16.157 1.00 94.25 217 ARG A C 1
ATOM 1713 O O . ARG A 1 217 ? 14.968 -8.411 -16.096 1.00 94.25 217 ARG A O 1
ATOM 1720 N N . VAL A 1 218 ? 14.628 -6.308 -15.376 1.00 95.38 218 VAL A N 1
ATOM 1721 C CA . VAL A 1 218 ? 13.647 -6.673 -14.351 1.00 95.38 218 VAL A CA 1
ATOM 1722 C C . VAL A 1 218 ? 12.338 -7.152 -14.986 1.00 95.38 218 VAL A C 1
ATOM 1724 O O . VAL A 1 218 ? 11.802 -8.183 -14.579 1.00 95.38 218 VAL A O 1
ATOM 1727 N N . GLY A 1 219 ? 11.849 -6.463 -16.019 1.00 95.00 219 GLY A N 1
ATOM 1728 C CA . GLY A 1 219 ? 10.654 -6.840 -16.775 1.00 95.00 219 GLY A CA 1
ATOM 1729 C C . GLY A 1 219 ? 10.796 -8.219 -17.413 1.00 95.00 219 GLY A C 1
ATOM 1730 O O . GLY A 1 219 ? 9.922 -9.068 -17.239 1.00 95.00 219 GLY A O 1
ATOM 1731 N N . LYS A 1 220 ? 11.950 -8.504 -18.022 1.00 96.12 220 LYS A N 1
ATOM 1732 C CA . LYS A 1 220 ? 12.260 -9.821 -18.587 1.00 96.12 220 LYS A CA 1
ATOM 1733 C C . LYS A 1 220 ? 12.329 -10.916 -17.528 1.00 96.12 220 LYS A C 1
ATOM 1735 O O . LYS A 1 220 ? 11.897 -12.036 -17.778 1.00 96.12 220 LYS A O 1
ATOM 1740 N N . ALA A 1 221 ? 12.831 -10.615 -16.332 1.00 97.38 221 ALA A N 1
ATOM 1741 C CA . ALA A 1 221 ? 12.833 -11.568 -15.225 1.00 97.38 221 ALA A CA 1
ATOM 1742 C C . ALA A 1 221 ? 11.422 -11.879 -14.688 1.00 97.38 221 ALA A C 1
ATOM 1744 O O . ALA A 1 221 ? 11.169 -13.023 -14.313 1.00 97.38 221 ALA A O 1
ATOM 1745 N N . LEU A 1 222 ? 10.519 -10.892 -14.653 1.00 97.12 222 LEU A N 1
ATOM 1746 C CA . LEU A 1 222 ? 9.144 -11.064 -14.166 1.00 97.12 222 LEU A CA 1
ATOM 1747 C C . LEU A 1 222 ? 8.210 -11.698 -15.202 1.00 97.12 222 LEU A C 1
ATOM 1749 O O . LEU A 1 222 ? 7.383 -12.536 -14.848 1.00 97.12 222 LEU A O 1
ATOM 1753 N N . TYR A 1 223 ? 8.325 -11.289 -16.464 1.00 96.56 223 TYR A N 1
ATOM 1754 C CA . TYR A 1 223 ? 7.324 -11.570 -17.497 1.00 96.56 223 TYR A CA 1
ATOM 1755 C C . TYR A 1 223 ? 7.872 -12.354 -18.691 1.00 96.56 223 TYR A C 1
ATOM 1757 O O . TYR A 1 223 ? 7.092 -12.774 -19.540 1.00 96.56 223 TYR A O 1
ATOM 1765 N N . ASN A 1 224 ? 9.189 -12.589 -18.750 1.00 95.94 224 ASN A N 1
ATOM 1766 C CA . ASN A 1 224 ? 9.869 -13.178 -19.907 1.00 95.94 224 ASN A CA 1
ATOM 1767 C C . ASN A 1 224 ? 9.555 -12.439 -21.221 1.00 95.94 224 ASN A C 1
ATOM 1769 O O . ASN A 1 224 ? 9.424 -13.057 -22.276 1.00 95.94 224 ASN A O 1
ATOM 1773 N N . ASP A 1 225 ? 9.438 -11.115 -21.133 1.00 94.56 225 ASP A N 1
ATOM 1774 C CA . ASP A 1 225 ? 9.124 -10.228 -22.248 1.00 94.56 225 ASP A CA 1
ATOM 1775 C C . ASP A 1 225 ? 9.952 -8.940 -22.149 1.00 94.56 225 ASP A C 1
ATOM 1777 O O . ASP A 1 225 ? 10.470 -8.602 -21.076 1.00 94.56 225 ASP A O 1
ATOM 1781 N N . ASP A 1 226 ? 10.109 -8.246 -23.269 1.00 90.50 226 ASP A N 1
ATOM 1782 C CA . ASP A 1 226 ? 10.904 -7.024 -23.350 1.00 90.50 226 ASP A CA 1
ATOM 1783 C C . ASP A 1 226 ? 10.070 -5.791 -22.944 1.00 90.50 226 ASP A C 1
ATOM 1785 O O . ASP A 1 226 ? 8.850 -5.738 -23.110 1.00 90.50 226 ASP A O 1
ATOM 1789 N N . VAL A 1 227 ? 10.734 -4.770 -22.391 1.00 88.94 227 VAL A N 1
ATOM 1790 C CA . VAL A 1 227 ? 10.087 -3.508 -21.999 1.00 88.94 227 VAL A CA 1
ATOM 1791 C C . VAL A 1 227 ? 10.322 -2.469 -23.083 1.00 88.94 227 VAL A C 1
ATOM 1793 O O . VAL A 1 227 ? 11.461 -2.192 -23.443 1.00 88.94 227 VAL A O 1
ATOM 1796 N N . ILE A 1 228 ? 9.249 -1.847 -23.566 1.00 86.69 228 ILE A N 1
ATOM 1797 C CA . ILE A 1 228 ? 9.320 -0.745 -24.529 1.00 86.69 228 ILE A CA 1
ATOM 1798 C C . ILE A 1 228 ? 8.984 0.585 -23.854 1.00 86.69 228 ILE A C 1
ATOM 1800 O O . ILE A 1 228 ? 8.053 0.670 -23.049 1.00 86.69 228 ILE A O 1
ATOM 1804 N N . THR A 1 229 ? 9.714 1.646 -24.198 1.00 78.56 229 THR A N 1
ATOM 1805 C CA . THR A 1 229 ? 9.269 3.006 -23.889 1.00 78.56 229 THR A CA 1
ATOM 1806 C C . THR A 1 229 ? 8.155 3.408 -24.838 1.00 78.56 229 THR A C 1
ATOM 1808 O O . THR A 1 229 ? 8.241 3.221 -26.050 1.00 78.56 229 THR A O 1
ATOM 1811 N N . ILE A 1 230 ? 7.133 4.042 -24.284 1.00 78.44 230 ILE A N 1
ATOM 1812 C CA . ILE A 1 230 ? 6.179 4.829 -25.056 1.00 78.44 230 ILE A CA 1
ATOM 1813 C C . ILE A 1 230 ? 6.397 6.295 -24.702 1.00 78.44 230 ILE A C 1
ATOM 1815 O O . ILE A 1 230 ? 6.595 6.624 -23.531 1.00 78.44 230 ILE A O 1
ATOM 1819 N N . GLU A 1 231 ? 6.390 7.177 -25.699 1.00 70.56 231 GLU A N 1
ATOM 1820 C CA . GLU A 1 231 ? 6.289 8.605 -25.412 1.00 70.56 231 GLU A CA 1
ATOM 1821 C C . GLU A 1 231 ? 4.915 8.870 -24.799 1.00 70.56 231 GLU A C 1
ATOM 1823 O O . GLU A 1 231 ? 3.880 8.557 -25.394 1.00 70.56 231 GLU A O 1
ATOM 1828 N N . ASP A 1 232 ? 4.909 9.399 -23.577 1.00 65.06 232 ASP A N 1
ATOM 1829 C CA . ASP A 1 232 ? 3.680 9.796 -22.909 1.00 65.06 232 ASP A CA 1
ATOM 1830 C C . ASP A 1 232 ? 3.410 11.286 -23.193 1.00 65.06 232 ASP A C 1
ATOM 1832 O O . ASP A 1 232 ? 4.241 12.128 -22.833 1.00 65.06 232 ASP A O 1
ATOM 1836 N N . PRO A 1 233 ? 2.267 11.649 -23.812 1.00 55.97 233 PRO A N 1
ATOM 1837 C CA . PRO A 1 233 ? 1.894 13.047 -24.034 1.00 55.97 233 PRO A CA 1
ATOM 1838 C C . PRO A 1 233 ? 1.668 13.837 -22.733 1.00 55.97 233 PRO A C 1
ATOM 1840 O O . PRO A 1 233 ? 1.520 15.057 -22.786 1.00 55.97 233 PRO A O 1
ATOM 1843 N N . TYR A 1 234 ? 1.635 13.173 -21.573 1.00 58.00 234 TYR A N 1
ATOM 1844 C CA . TYR A 1 234 ? 1.472 13.785 -20.254 1.00 58.00 234 TYR A CA 1
ATOM 1845 C C . TYR A 1 234 ? 2.790 13.971 -19.489 1.00 58.00 234 TYR A C 1
ATOM 1847 O O . TYR A 1 234 ? 2.754 14.188 -18.276 1.00 58.00 234 TYR A O 1
ATOM 1855 N N . ARG A 1 235 ? 3.948 13.898 -20.165 1.00 56.56 235 ARG A N 1
ATOM 1856 C CA . ARG A 1 235 ? 5.246 14.241 -19.565 1.00 56.56 235 ARG A CA 1
ATOM 1857 C C . ARG A 1 235 ? 5.177 15.672 -19.006 1.00 56.56 235 ARG A C 1
ATOM 1859 O O . ARG A 1 235 ? 5.005 16.619 -19.771 1.00 56.56 235 ARG A O 1
ATOM 1866 N N . LEU A 1 236 ? 5.216 15.782 -17.674 1.00 52.03 236 LEU A N 1
ATOM 1867 C CA . LEU A 1 236 ? 5.267 17.047 -16.933 1.00 52.03 236 LEU A CA 1
ATOM 1868 C C . LEU A 1 236 ? 6.559 17.812 -17.232 1.00 52.03 236 LEU A C 1
ATOM 1870 O O . LEU A 1 236 ? 7.611 17.144 -17.379 1.00 52.03 236 LEU A O 1
#

pLDDT: mean 91.79, std 10.67, range [43.34, 98.94]

Foldseek 3Di:
DAEADAWEWADDQRATDTGDDPVCVVLLPLVQPPVVCVVVVHAYEYEYEAALFQDDPVRLLVNLVNRVCVCVSSVGQAYEYHHPDHDHPNDDDHDGDLARNLSSLVSNCVSPVRHAYEYAPDDDARCCDPNGFSLVRHQAYEYDDALFFAWDDGGNVPPLLRIERAEFEDDDDPDPDDDGHDLVSLLVSLLCCVVVPHNDHHYPDDDPDDPQVSCQSSVCSNPVDGDDDDDDPSRD

Radius of gyration: 18.22 Å; chains: 1; bounding box: 38×40×50 Å